Protein AF-A0A0S7BS85-F1 (afdb_monomer)

pLDDT: mean 86.35, std 10.29, range [30.06, 95.25]

InterPro domains:
  IPR025098 Protein of unknown function DUF4013 [PF13197] (24-184)

Organism: NCBI:txid1678840

Foldseek 3Di:
DPLVCLLCLCVVEDPSVVLLLVLLVLLVPPPLSQQLLQLQLQVCLVCLLVVVDNYRDDDDSVRSSVSSVLLVVLVCVLCVVLVVLVVVLVVLLVVQVPDPDPVSVVVSVVVSVVSVVVSVVSVLVSVLLSLLLVLQCSVPVDSVSSPPSVNSVVLCVVPVVLSVVLVVLLVVLVVQCVVLVVVPSVSNSRSVSSSSSSSSNSSSVSSNVSVVVVVVVVDD

Sequence (220 aa):
MNYSLAFSFVKEEKDWILKLLVSGLISLIPVIGQLYLIGWLFEIARRTASHESMILPDVNFSAFIKSGFKLTVIAFVYMLPCTILSIISSISGNIIAESKSGLVRAFGTAISCSAGLVGAIIGIALSLLLIAAYARFFETNKISDAFNVFAVWNSFRKHAQDYLILWIFDILVSLIALFGFLFCLIGILFTFPYSYAVWGHLFGQMMQKIGIADQSTINP

Radius of gyration: 19.92 Å; Cα contacts (8 Å, |Δi|>4): 234; chains: 1; bounding box: 62×36×54 Å

Solvent-accessible surface area (backbone atoms only — not comparable to full-atom values): 11326 Å² total; per-residue (Å²): 125,68,65,69,53,33,70,46,38,60,74,74,27,84,62,34,68,57,54,29,44,53,51,17,59,44,41,68,39,78,68,60,13,49,24,29,49,51,14,46,19,50,48,36,12,49,30,39,43,65,72,75,43,81,53,79,77,74,94,48,66,72,64,16,32,54,50,10,46,56,52,48,51,52,49,49,64,64,43,44,66,53,52,54,50,48,53,54,50,51,54,51,49,53,59,33,70,72,46,90,45,69,66,56,34,54,54,44,50,54,52,51,52,54,51,48,53,53,48,50,54,51,45,53,53,41,55,56,48,46,56,31,18,50,51,40,23,68,76,65,75,36,70,70,55,32,66,35,59,67,61,26,50,50,53,36,64,76,42,41,69,61,55,51,52,52,52,53,47,49,54,55,34,50,52,50,34,54,53,8,63,78,54,42,77,68,26,37,27,44,29,44,42,46,32,40,48,29,49,15,33,48,52,7,43,48,51,38,54,53,54,52,53,58,54,63,72,71,63,133

Mean predicted aligned error: 6.63 Å

Structure (mmCIF, N/CA/C/O backbone):
data_AF-A0A0S7BS85-F1
#
_entry.id   AF-A0A0S7BS85-F1
#
loop_
_atom_site.group_PDB
_atom_site.id
_atom_site.type_symbol
_atom_site.label_atom_id
_atom_site.label_alt_id
_atom_site.label_comp_id
_atom_site.label_asym_id
_atom_site.label_entity_id
_atom_site.label_seq_id
_atom_site.pdbx_PDB_ins_code
_atom_site.Cartn_x
_atom_site.Cartn_y
_atom_site.Cartn_z
_atom_site.occupancy
_atom_site.B_iso_or_equiv
_atom_site.auth_seq_id
_atom_site.auth_comp_id
_atom_site.auth_asym_id
_atom_site.auth_atom_id
_atom_site.pdbx_PDB_model_num
ATOM 1 N N . MET A 1 1 ? -8.914 16.725 7.839 1.00 82.69 1 MET A N 1
ATOM 2 C CA . MET A 1 1 ? -8.301 15.565 8.517 1.00 82.69 1 MET A CA 1
ATOM 3 C C . MET A 1 1 ? -7.452 16.084 9.662 1.00 82.69 1 MET A C 1
ATOM 5 O O . MET A 1 1 ? -6.796 17.107 9.489 1.00 82.69 1 MET A O 1
ATOM 9 N N . ASN A 1 2 ? -7.519 15.447 10.828 1.00 86.69 2 ASN A N 1
ATOM 10 C CA . ASN A 1 2 ? -6.694 15.793 11.981 1.00 86.69 2 ASN A CA 1
ATOM 11 C C . ASN A 1 2 ? -5.455 14.891 11.986 1.00 86.69 2 ASN A C 1
ATOM 13 O O . ASN A 1 2 ? -5.511 13.738 12.420 1.00 86.69 2 ASN A O 1
ATOM 17 N N . TYR A 1 3 ? -4.351 15.429 11.464 1.00 88.19 3 TYR A N 1
ATOM 18 C CA . TYR A 1 3 ? -3.097 14.693 11.308 1.00 88.19 3 TYR A CA 1
ATOM 19 C C . TYR A 1 3 ? -2.425 14.415 12.649 1.00 88.19 3 TYR A C 1
ATOM 21 O O . TYR A 1 3 ? -1.974 13.300 12.870 1.00 88.19 3 TYR A O 1
ATOM 29 N N . SER A 1 4 ? -2.412 15.396 13.559 1.00 86.81 4 SER A N 1
ATOM 30 C CA . SER A 1 4 ? -1.824 15.243 14.898 1.00 86.81 4 SER A CA 1
ATOM 31 C C . SER A 1 4 ? -2.463 14.074 15.646 1.00 86.81 4 SER A C 1
ATOM 33 O O . SER A 1 4 ? -1.765 13.201 16.160 1.00 86.81 4 SER A O 1
ATOM 35 N N . LEU A 1 5 ? -3.796 13.995 15.583 1.00 87.06 5 LEU A N 1
ATOM 36 C CA . LEU A 1 5 ? -4.566 12.917 16.191 1.00 87.06 5 LEU A CA 1
ATOM 37 C C . LEU A 1 5 ? -4.201 11.545 15.616 1.00 87.06 5 LEU A C 1
ATOM 39 O O . LEU A 1 5 ? -4.109 10.579 16.358 1.00 87.06 5 LEU A O 1
ATOM 43 N N . ALA A 1 6 ? -3.913 11.450 14.315 1.00 86.19 6 ALA A N 1
ATOM 44 C CA . ALA A 1 6 ? -3.486 10.190 13.714 1.00 86.19 6 ALA A CA 1
ATOM 45 C C . ALA A 1 6 ? -2.129 9.681 14.227 1.00 86.19 6 ALA A C 1
ATOM 47 O O . ALA A 1 6 ? -1.882 8.484 14.152 1.00 86.19 6 ALA A O 1
ATOM 48 N N . PHE A 1 7 ? -1.272 10.542 14.781 1.00 87.31 7 PHE A N 1
ATOM 49 C CA . PHE A 1 7 ? -0.029 10.122 15.439 1.00 87.31 7 PHE A CA 1
ATOM 50 C C . PHE A 1 7 ? -0.183 9.955 16.959 1.00 87.31 7 PHE A C 1
ATOM 52 O O . PHE A 1 7 ? 0.569 9.192 17.567 1.00 87.31 7 PHE A O 1
ATOM 59 N N . SER A 1 8 ? -1.128 10.656 17.597 1.00 88.25 8 SER A N 1
ATOM 60 C CA . SER A 1 8 ? -1.319 10.583 19.052 1.00 88.25 8 SER A CA 1
ATOM 61 C C . SER A 1 8 ? -2.267 9.470 19.496 1.00 88.25 8 SER A C 1
ATOM 63 O O . SER A 1 8 ? -2.022 8.903 20.560 1.00 88.25 8 SER A O 1
ATOM 65 N N . PHE A 1 9 ? -3.276 9.106 18.691 1.00 87.88 9 PHE A N 1
ATOM 66 C CA . PHE A 1 9 ? -4.358 8.199 19.112 1.00 87.88 9 PHE A CA 1
ATOM 67 C C . PHE A 1 9 ? -3.845 6.843 19.607 1.00 87.88 9 PHE A C 1
ATOM 69 O O . PHE A 1 9 ? -4.372 6.279 20.558 1.00 87.88 9 PHE A O 1
ATOM 76 N N . VAL A 1 10 ? -2.758 6.339 19.012 1.00 87.56 10 VAL A N 1
ATOM 77 C CA . VAL A 1 10 ? -2.142 5.073 19.424 1.00 87.56 10 VAL A CA 1
ATOM 78 C C . VAL A 1 10 ? -1.750 5.101 20.902 1.00 87.56 10 VAL A C 1
ATOM 80 O O . VAL A 1 10 ? -1.879 4.093 21.581 1.00 87.56 10 VAL A O 1
ATOM 83 N N . LYS A 1 11 ? -1.286 6.246 21.414 1.00 85.81 11 LYS A N 1
ATOM 84 C CA . LYS A 1 11 ? -0.855 6.402 22.813 1.00 85.81 11 LYS A CA 1
ATOM 85 C C . LYS A 1 11 ? -2.020 6.600 23.780 1.00 85.81 11 LYS A C 1
ATOM 87 O O . LYS A 1 11 ? -1.835 6.413 24.978 1.00 85.81 11 LYS A O 1
ATOM 92 N N . GLU A 1 12 ? -3.179 7.005 23.271 1.00 84.81 12 GLU A N 1
ATOM 93 C CA . GLU A 1 12 ? -4.410 7.155 24.053 1.00 84.81 12 GLU A CA 1
ATOM 94 C C . GLU A 1 12 ? -5.033 5.785 24.371 1.00 84.81 12 GLU A C 1
ATOM 96 O O . GLU A 1 12 ? -5.832 5.659 25.297 1.00 84.81 12 GLU A O 1
ATOM 101 N N . GLU A 1 13 ? -4.611 4.740 23.653 1.00 81.50 13 GLU A N 1
ATOM 102 C CA . GLU A 1 13 ? -5.080 3.378 23.845 1.00 81.50 13 GLU A CA 1
ATOM 103 C C . GLU A 1 13 ? -4.472 2.702 25.081 1.00 81.50 13 GLU A C 1
ATOM 105 O O . GLU A 1 13 ? -3.257 2.709 25.316 1.00 81.50 13 GLU A O 1
ATOM 110 N N . LYS A 1 14 ? -5.325 2.022 25.853 1.00 82.56 14 LYS A N 1
ATOM 111 C CA . LYS A 1 14 ? -4.869 1.185 26.964 1.00 82.56 14 LYS A CA 1
ATOM 112 C C . LYS A 1 14 ? -4.057 0.003 26.429 1.00 82.56 14 LYS A C 1
ATOM 114 O O . LYS A 1 14 ? -4.471 -0.683 25.500 1.00 82.56 14 LYS A O 1
ATOM 119 N N . ASP A 1 15 ? -2.908 -0.258 27.049 1.00 87.38 15 ASP A N 1
ATOM 120 C CA . ASP A 1 15 ? -2.016 -1.361 26.677 1.00 87.38 15 ASP A CA 1
ATOM 121 C C . ASP A 1 15 ? -1.531 -1.282 25.213 1.00 87.38 15 ASP A C 1
ATOM 123 O O . ASP A 1 15 ? -1.224 -2.300 24.587 1.00 87.38 15 ASP A O 1
ATOM 127 N N . TRP A 1 16 ? -1.409 -0.066 24.661 1.00 89.06 16 TRP A N 1
ATOM 128 C CA . TRP A 1 16 ? -0.974 0.168 23.279 1.00 89.06 16 TRP A CA 1
ATOM 129 C C . TRP A 1 16 ? 0.350 -0.524 22.933 1.00 89.06 16 TRP A C 1
ATOM 131 O O . TRP A 1 16 ? 0.488 -1.076 21.843 1.00 89.06 16 TRP A O 1
ATOM 141 N N . ILE A 1 17 ? 1.301 -0.562 23.875 1.00 89.06 17 ILE A N 1
ATOM 142 C CA . ILE A 1 17 ? 2.585 -1.260 23.713 1.00 89.06 17 ILE A CA 1
ATOM 143 C C . ILE A 1 17 ? 2.341 -2.747 23.464 1.00 89.06 17 ILE A C 1
ATOM 145 O O . ILE A 1 17 ? 2.922 -3.309 22.541 1.00 89.06 17 ILE A O 1
ATOM 149 N N . LEU A 1 18 ? 1.470 -3.381 24.253 1.00 89.62 18 LEU A N 1
ATOM 150 C CA . LEU A 1 18 ? 1.152 -4.799 24.114 1.00 89.62 18 LEU A CA 1
ATOM 151 C C . LEU A 1 18 ? 0.443 -5.066 22.782 1.00 89.62 18 LEU A C 1
ATOM 153 O O . LEU A 1 18 ? 0.807 -6.005 22.080 1.00 89.62 18 LEU A O 1
ATOM 157 N N . LYS A 1 19 ? -0.518 -4.220 22.391 1.00 88.44 19 LYS A N 1
ATOM 158 C CA . LYS A 1 19 ? -1.247 -4.363 21.118 1.00 88.44 19 LYS A CA 1
ATOM 159 C C . LYS A 1 19 ? -0.337 -4.202 19.897 1.00 88.44 19 LYS A C 1
ATOM 161 O O . LYS A 1 19 ? -0.435 -4.995 18.954 1.00 88.44 19 LYS A O 1
ATOM 166 N N . LEU A 1 20 ? 0.570 -3.221 19.925 1.00 90.50 20 LEU A N 1
ATOM 167 C CA . LEU A 1 20 ? 1.590 -3.055 18.889 1.00 90.50 20 LEU A CA 1
ATOM 168 C C . LEU A 1 20 ? 2.568 -4.225 18.886 1.00 90.50 20 LEU A C 1
ATOM 170 O O . LEU A 1 20 ? 2.835 -4.765 17.821 1.00 90.50 20 LEU A O 1
ATOM 174 N N . LEU A 1 21 ? 3.051 -4.657 20.052 1.00 90.69 21 LEU A N 1
ATOM 175 C CA . LEU A 1 21 ? 3.993 -5.767 20.165 1.00 90.69 21 LEU A CA 1
ATOM 176 C C . LEU A 1 21 ? 3.390 -7.064 19.617 1.00 90.69 21 LEU A C 1
ATOM 178 O O . LEU A 1 21 ? 4.043 -7.753 18.841 1.00 90.69 21 LEU A O 1
ATOM 182 N N . VAL A 1 22 ? 2.141 -7.380 19.969 1.00 91.56 22 VAL A N 1
ATOM 183 C CA . VAL A 1 22 ? 1.444 -8.569 19.460 1.00 91.56 22 VAL A CA 1
ATOM 184 C C . VAL A 1 22 ? 1.235 -8.465 17.950 1.00 91.56 22 VAL A C 1
ATOM 186 O O . VAL A 1 22 ? 1.569 -9.399 17.228 1.00 91.56 22 VAL A O 1
ATOM 189 N N . SER A 1 23 ? 0.765 -7.323 17.443 1.00 90.62 23 SER A N 1
ATOM 190 C CA . SER A 1 23 ? 0.588 -7.127 15.994 1.00 90.62 23 SER A CA 1
ATOM 191 C C . SER A 1 23 ? 1.920 -7.159 15.232 1.00 90.62 23 SER A C 1
ATOM 193 O O . SER A 1 23 ? 1.991 -7.687 14.123 1.00 90.62 23 SER A O 1
ATOM 195 N N . GLY A 1 24 ? 2.994 -6.657 15.841 1.00 89.81 24 GLY A N 1
ATOM 196 C CA . GLY A 1 24 ? 4.362 -6.725 15.335 1.00 89.81 24 GLY A CA 1
ATOM 197 C C . GLY A 1 24 ? 4.920 -8.147 15.323 1.00 89.81 24 GLY A C 1
ATOM 198 O O . GLY A 1 24 ? 5.505 -8.568 14.333 1.00 89.81 24 GLY A O 1
ATOM 199 N N . LEU A 1 25 ? 4.687 -8.930 16.378 1.00 91.50 25 LEU A N 1
ATOM 200 C CA . LEU A 1 25 ? 5.062 -10.348 16.430 1.00 91.50 25 LEU A CA 1
ATOM 201 C C . LEU A 1 25 ? 4.353 -11.149 15.334 1.00 91.50 25 LEU A C 1
ATOM 203 O O . LEU A 1 25 ? 4.965 -12.001 14.695 1.00 91.50 25 LEU A O 1
ATOM 207 N N . ILE A 1 26 ? 3.077 -10.848 15.080 1.00 91.06 26 ILE A N 1
ATOM 208 C CA . ILE A 1 26 ? 2.305 -11.490 14.011 1.00 91.06 26 ILE A CA 1
ATOM 209 C C . ILE A 1 26 ? 2.853 -11.110 12.635 1.00 91.06 26 ILE A C 1
ATOM 211 O O . ILE A 1 26 ? 2.941 -11.969 11.759 1.00 91.06 26 ILE A O 1
ATOM 215 N N . SER A 1 27 ? 3.258 -9.852 12.440 1.00 88.56 27 SER A N 1
ATOM 216 C CA . SER A 1 27 ? 3.781 -9.367 11.156 1.00 88.56 27 SER A CA 1
ATOM 217 C C . SER A 1 27 ? 5.108 -10.003 10.738 1.00 88.56 27 SER A C 1
ATOM 219 O O . SER A 1 27 ? 5.419 -10.025 9.544 1.00 88.56 27 SER A O 1
ATOM 221 N N . LEU A 1 28 ? 5.842 -10.576 11.700 1.00 89.38 28 LEU A N 1
ATOM 222 C CA . LEU A 1 28 ? 7.065 -11.342 11.467 1.00 89.38 28 LEU A CA 1
ATOM 223 C C . LEU A 1 28 ? 6.800 -12.640 10.688 1.00 89.38 28 LEU A C 1
ATOM 225 O O . LEU A 1 28 ? 7.703 -13.162 10.034 1.00 89.38 28 LEU A O 1
ATOM 229 N N . ILE A 1 29 ? 5.567 -13.157 10.727 1.00 90.12 29 ILE A N 1
ATOM 230 C CA . ILE A 1 29 ? 5.175 -14.312 9.921 1.00 90.12 29 ILE A CA 1
ATOM 231 C C . ILE A 1 29 ? 5.127 -13.873 8.449 1.00 90.12 29 ILE A C 1
ATOM 233 O O . ILE A 1 29 ? 4.313 -13.013 8.090 1.00 90.1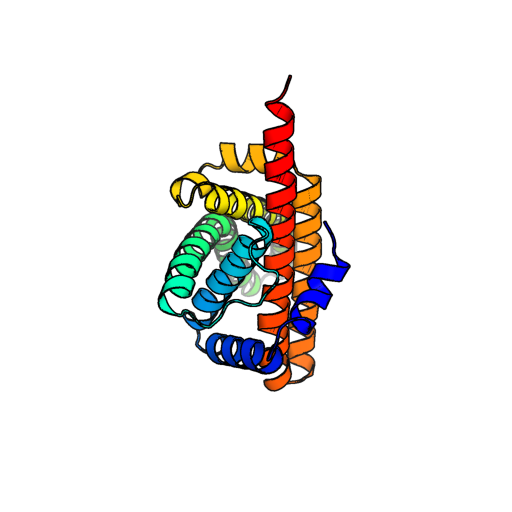2 29 ILE A O 1
ATOM 237 N N . PRO A 1 30 ? 5.945 -14.468 7.563 1.00 86.00 30 PRO A N 1
ATOM 238 C CA . PRO A 1 30 ? 5.966 -14.078 6.162 1.00 86.00 30 PRO A CA 1
ATOM 239 C C . PRO A 1 30 ? 4.608 -14.354 5.517 1.00 86.00 30 PRO A C 1
ATOM 241 O O . PRO A 1 30 ? 3.959 -15.359 5.809 1.00 86.00 30 PRO A O 1
ATOM 244 N N . VAL A 1 31 ? 4.186 -13.458 4.622 1.00 90.38 31 VAL A N 1
ATOM 245 C CA . VAL A 1 31 ? 2.890 -13.481 3.919 1.00 90.38 31 VAL A CA 1
ATOM 246 C C . VAL A 1 31 ? 1.684 -13.344 4.859 1.00 90.38 31 VAL A C 1
ATOM 248 O O . VAL A 1 31 ? 0.993 -12.332 4.804 1.00 90.38 31 VAL A O 1
ATOM 251 N N . ILE A 1 32 ? 1.436 -14.306 5.752 1.00 92.38 32 ILE A N 1
ATOM 252 C CA . ILE A 1 32 ? 0.263 -14.342 6.643 1.00 92.38 32 ILE A CA 1
ATOM 253 C C . ILE A 1 32 ? 0.250 -13.142 7.596 1.00 92.38 32 ILE A C 1
ATOM 255 O O . ILE A 1 32 ? -0.797 -12.522 7.783 1.00 92.38 32 ILE A O 1
ATOM 259 N N . GLY A 1 33 ? 1.404 -12.778 8.157 1.00 91.81 33 GLY A N 1
ATOM 260 C CA . GLY A 1 33 ? 1.532 -11.610 9.026 1.00 91.81 33 GLY A CA 1
ATOM 261 C C . GLY A 1 33 ? 1.232 -10.299 8.303 1.00 91.81 33 GLY A C 1
ATOM 262 O O . GLY A 1 33 ? 0.616 -9.399 8.869 1.00 91.81 33 GLY A O 1
ATOM 263 N N . GLN A 1 34 ? 1.590 -10.217 7.020 1.00 91.75 34 GLN A N 1
ATOM 264 C CA . GLN A 1 34 ? 1.298 -9.055 6.180 1.00 91.75 34 GLN A CA 1
ATOM 265 C C . GLN A 1 34 ? -0.200 -8.966 5.864 1.00 91.75 34 GLN A C 1
ATOM 267 O O . GLN A 1 34 ? -0.787 -7.893 5.990 1.00 91.75 34 GLN A O 1
ATOM 272 N N . LEU A 1 35 ? -0.852 -10.096 5.554 1.00 94.31 35 LEU A N 1
ATOM 273 C CA . LEU A 1 35 ? -2.312 -10.145 5.391 1.00 94.31 35 LEU A CA 1
ATOM 274 C C . LEU A 1 35 ? -3.027 -9.700 6.672 1.00 94.31 35 LEU A C 1
ATOM 276 O O . LEU A 1 35 ? -3.953 -8.893 6.615 1.00 94.31 35 LEU A O 1
ATOM 280 N N . TYR A 1 36 ? -2.577 -10.194 7.827 1.00 95.25 36 TYR A N 1
ATOM 281 C CA . TYR A 1 36 ? -3.112 -9.783 9.122 1.00 95.25 36 TYR A CA 1
ATOM 282 C C . TYR A 1 36 ? -2.999 -8.266 9.323 1.00 95.25 36 TYR A C 1
ATOM 284 O O . TYR A 1 36 ? -4.001 -7.627 9.637 1.00 95.25 36 TYR A O 1
ATOM 292 N N . LEU A 1 37 ? -1.819 -7.677 9.102 1.00 92.94 37 LEU A N 1
ATOM 293 C CA . LEU A 1 37 ? -1.610 -6.241 9.308 1.00 92.94 37 LEU A CA 1
ATOM 294 C C . LEU A 1 37 ? -2.452 -5.370 8.379 1.00 92.94 37 LEU A C 1
ATOM 296 O O . LEU A 1 37 ? -3.014 -4.377 8.834 1.00 92.94 37 LEU A O 1
ATOM 300 N N . ILE A 1 38 ? -2.570 -5.741 7.103 1.00 93.62 38 ILE A N 1
ATOM 301 C CA . ILE A 1 38 ? -3.401 -5.005 6.141 1.00 93.62 38 ILE A CA 1
ATOM 302 C C . ILE A 1 38 ? -4.869 -5.035 6.588 1.00 93.62 38 ILE A C 1
ATOM 304 O O . ILE A 1 38 ? -5.546 -4.008 6.576 1.00 93.62 38 ILE A O 1
ATOM 308 N N . GLY A 1 39 ? -5.360 -6.197 7.028 1.00 92.88 39 GLY A N 1
ATOM 309 C CA . GLY A 1 39 ? -6.716 -6.315 7.560 1.00 92.88 39 GLY A CA 1
ATOM 310 C C . GLY A 1 39 ? -6.934 -5.533 8.853 1.00 92.88 39 GLY A C 1
ATOM 311 O O . GLY A 1 39 ? -7.976 -4.901 9.011 1.00 92.88 39 GLY A O 1
ATOM 312 N N . TRP A 1 40 ? -5.950 -5.539 9.753 1.00 94.44 40 TRP A N 1
ATOM 313 C CA . TRP A 1 40 ? -5.978 -4.779 11.003 1.00 94.44 40 TRP A CA 1
ATOM 314 C C . TRP A 1 40 ? -5.998 -3.265 10.748 1.00 94.44 40 TRP A C 1
ATOM 316 O O . TRP A 1 40 ? -6.818 -2.554 11.323 1.00 94.44 40 TRP A O 1
ATOM 326 N N . LEU A 1 41 ? -5.181 -2.780 9.809 1.00 93.31 41 LEU A N 1
ATOM 327 C CA . LEU A 1 41 ? -5.182 -1.391 9.338 1.00 93.31 41 LEU A CA 1
ATOM 328 C C . LEU A 1 41 ? -6.544 -0.967 8.776 1.00 93.31 41 LEU A C 1
ATOM 330 O O . LEU A 1 41 ? -7.011 0.140 9.045 1.00 93.31 41 LEU A O 1
ATOM 334 N N . PHE A 1 42 ? -7.210 -1.847 8.030 1.00 91.12 42 PHE A N 1
ATOM 335 C CA . PHE A 1 42 ? -8.525 -1.548 7.466 1.00 91.12 42 PHE A CA 1
ATOM 336 C C . PHE A 1 42 ? -9.637 -1.557 8.523 1.00 91.12 42 PHE A C 1
ATOM 338 O O . PHE A 1 42 ? -10.594 -0.790 8.425 1.00 91.12 42 PHE A O 1
ATOM 345 N N . GLU A 1 43 ? -9.499 -2.379 9.564 1.00 91.94 43 GLU A N 1
ATOM 346 C CA . GLU A 1 43 ? -10.390 -2.337 10.725 1.00 91.94 43 GLU A CA 1
ATOM 347 C C . GLU A 1 43 ? -10.211 -1.036 11.523 1.00 91.94 43 GLU A C 1
ATOM 349 O O . GLU A 1 43 ? -11.209 -0.429 11.911 1.00 91.94 43 GLU A O 1
ATOM 354 N N . ILE A 1 44 ? -8.974 -0.553 11.707 1.00 92.38 44 ILE A N 1
ATOM 355 C CA . ILE A 1 44 ? -8.719 0.779 12.289 1.00 92.38 44 ILE A CA 1
ATOM 356 C C . ILE A 1 44 ? -9.448 1.840 11.470 1.00 92.38 44 ILE A C 1
ATOM 358 O O . ILE A 1 44 ? -10.222 2.617 12.023 1.00 92.38 44 ILE A O 1
ATOM 362 N N . ALA A 1 45 ? -9.279 1.819 10.146 1.00 92.06 45 ALA A N 1
ATOM 363 C CA . ALA A 1 45 ? -9.976 2.747 9.268 1.00 92.06 45 ALA A CA 1
ATOM 364 C C . ALA A 1 45 ? -11.499 2.676 9.410 1.00 92.06 45 ALA A C 1
ATOM 366 O O . ALA A 1 45 ? -12.160 3.714 9.408 1.00 92.06 45 ALA A O 1
ATOM 367 N N . ARG A 1 46 ? -12.062 1.470 9.562 1.00 89.19 46 ARG A N 1
ATOM 368 C CA . ARG A 1 46 ? -13.501 1.253 9.747 1.00 89.19 46 ARG A CA 1
ATOM 369 C C . ARG A 1 46 ? -14.017 1.867 11.039 1.00 89.19 46 ARG A C 1
ATOM 371 O O . ARG A 1 46 ? -15.029 2.571 11.010 1.00 89.19 46 ARG A O 1
ATOM 378 N N . ARG A 1 47 ? -13.319 1.634 12.149 1.00 89.00 47 ARG A N 1
ATOM 379 C CA . ARG A 1 47 ? -13.675 2.184 13.466 1.00 89.00 47 ARG A CA 1
ATOM 380 C C . ARG A 1 47 ? -13.525 3.694 13.502 1.00 89.00 47 ARG A C 1
ATOM 382 O O . ARG A 1 47 ? -14.426 4.378 13.987 1.00 89.00 47 ARG A O 1
ATOM 389 N N . THR A 1 48 ? -12.442 4.209 12.914 1.00 89.56 48 THR A N 1
ATOM 390 C CA . THR A 1 48 ? -12.259 5.645 12.728 1.00 89.56 48 THR A CA 1
ATOM 391 C C . THR A 1 48 ? -13.422 6.193 11.920 1.00 89.56 48 THR A C 1
ATOM 393 O O . THR A 1 48 ? -14.132 7.047 12.430 1.00 89.56 48 THR A O 1
ATOM 396 N N . ALA A 1 49 ? -13.710 5.663 10.727 1.00 88.31 49 ALA A N 1
ATOM 397 C CA . ALA A 1 49 ? -14.788 6.175 9.883 1.00 88.31 49 ALA A CA 1
ATOM 398 C C . ALA A 1 49 ? -16.162 6.164 10.571 1.00 88.31 49 ALA A C 1
ATOM 400 O O . ALA A 1 49 ? -16.896 7.148 10.492 1.00 88.31 49 ALA A O 1
ATOM 401 N N . SER A 1 50 ? -16.465 5.107 11.323 1.00 84.19 50 SER A N 1
ATOM 402 C CA . SER A 1 50 ? -17.761 4.918 11.990 1.00 84.19 50 SER A CA 1
ATOM 403 C C . SER A 1 50 ? -17.920 5.707 13.297 1.00 84.19 50 SER A C 1
ATOM 405 O O . SER A 1 50 ? -18.968 5.615 13.921 1.00 84.19 50 SER A O 1
ATOM 407 N N . HIS A 1 51 ? -16.904 6.468 13.732 1.00 78.06 51 HIS A N 1
ATOM 408 C CA . HIS A 1 51 ? -16.872 7.166 15.032 1.00 78.06 51 HIS A CA 1
ATOM 409 C C . HIS A 1 51 ? -17.040 6.228 16.249 1.00 78.06 51 HIS A C 1
ATOM 411 O O . HIS A 1 51 ? -17.243 6.696 17.366 1.00 78.06 51 HIS A O 1
ATOM 417 N N . GLU A 1 52 ? -16.943 4.907 16.056 1.00 60.47 52 GLU A N 1
ATOM 418 C CA . GLU A 1 52 ? -17.299 3.911 17.075 1.00 60.47 52 GLU A CA 1
ATOM 419 C C . GLU A 1 52 ? -16.264 3.810 18.197 1.00 60.47 52 GLU A C 1
ATOM 421 O O . GLU A 1 52 ? -16.609 3.430 19.311 1.00 60.47 52 GLU A O 1
ATOM 426 N N . SER A 1 53 ? -14.994 4.114 17.921 1.00 60.84 53 SER A N 1
ATOM 427 C CA . SER A 1 53 ? -13.932 4.273 18.924 1.00 60.84 53 SER A CA 1
ATOM 428 C C . SER A 1 53 ? -12.584 4.479 18.235 1.00 60.84 53 SER A C 1
ATOM 430 O O . SER A 1 53 ? -12.230 3.764 17.299 1.00 60.84 53 SER A O 1
ATOM 432 N N . MET A 1 54 ? -11.787 5.428 18.724 1.00 64.94 54 MET A N 1
ATOM 433 C CA . MET A 1 54 ? -10.402 5.653 18.283 1.00 64.94 54 MET A CA 1
ATOM 434 C C . MET A 1 54 ? -9.419 4.651 18.917 1.00 64.94 54 MET A C 1
ATOM 436 O O . MET A 1 54 ? -8.259 4.966 19.142 1.00 64.94 54 MET A O 1
ATOM 440 N N . ILE A 1 55 ? -9.895 3.445 19.235 1.00 75.12 55 ILE A N 1
ATOM 441 C CA . ILE A 1 55 ? -9.137 2.422 19.960 1.00 75.12 55 ILE A CA 1
ATOM 442 C C . ILE A 1 55 ? -8.514 1.423 18.987 1.00 75.12 55 ILE A C 1
ATOM 444 O O . ILE A 1 55 ? -9.110 1.077 17.958 1.00 75.12 55 ILE A O 1
ATOM 448 N N . LEU A 1 56 ? -7.326 0.915 19.316 1.00 84.69 56 LEU A N 1
ATOM 449 C CA . LEU A 1 56 ? -6.690 -0.123 18.508 1.00 84.69 56 LEU A CA 1
ATOM 450 C C . LEU A 1 56 ? -7.518 -1.420 18.561 1.00 84.69 56 LEU A C 1
ATOM 452 O O . LEU A 1 56 ? -7.852 -1.886 19.656 1.00 84.69 56 LEU A O 1
ATOM 456 N N . PRO A 1 57 ? -7.810 -2.055 17.411 1.00 85.25 57 PRO A N 1
ATOM 457 C CA . PRO A 1 57 ? -8.535 -3.312 17.380 1.00 85.25 57 PRO A CA 1
ATOM 458 C C . PRO A 1 57 ? -7.821 -4.397 18.174 1.00 85.25 57 PRO A C 1
ATOM 460 O O . PRO A 1 57 ? -6.608 -4.581 18.039 1.00 85.25 57 PRO A O 1
ATOM 463 N N . ASP A 1 58 ? -8.597 -5.139 18.962 1.00 86.88 58 ASP A N 1
ATOM 464 C CA . ASP A 1 58 ? -8.128 -6.373 19.576 1.00 86.88 58 ASP A CA 1
ATOM 465 C C . ASP A 1 58 ? -7.829 -7.421 18.502 1.00 86.88 58 ASP A C 1
ATOM 467 O O . ASP A 1 58 ? -8.322 -7.367 17.370 1.00 86.88 58 ASP A O 1
ATOM 471 N N . VAL A 1 59 ? -7.002 -8.395 18.866 1.00 86.56 59 VAL A N 1
ATOM 472 C CA . VAL A 1 59 ? -6.524 -9.422 17.942 1.00 86.56 59 VAL A CA 1
ATOM 473 C C . VAL A 1 59 ? -7.692 -10.268 17.438 1.00 86.56 59 VAL A C 1
ATOM 475 O O . VAL A 1 59 ? -8.311 -11.018 18.191 1.00 86.56 59 VAL A O 1
ATOM 478 N N . ASN A 1 60 ? -7.951 -10.207 16.132 1.00 89.56 60 ASN A N 1
ATOM 479 C CA . ASN A 1 60 ? -8.896 -11.084 15.450 1.00 89.56 60 ASN A CA 1
ATOM 480 C C . ASN A 1 60 ? -8.279 -11.624 14.156 1.00 89.56 60 ASN A C 1
ATOM 482 O O . ASN A 1 60 ? -8.509 -11.115 13.059 1.00 89.56 60 ASN A O 1
ATOM 486 N N . PHE A 1 61 ? -7.485 -12.688 14.295 1.00 87.69 61 PHE A N 1
ATOM 487 C CA . PHE A 1 61 ? -6.741 -13.289 13.186 1.00 87.69 61 PHE A CA 1
ATOM 488 C C . PHE A 1 61 ? -7.613 -13.626 11.977 1.00 87.69 61 PHE A C 1
ATOM 490 O O . PHE A 1 61 ? -7.281 -13.256 10.855 1.00 87.69 61 PHE A O 1
ATOM 497 N N . SER A 1 62 ? -8.730 -14.325 12.192 1.00 89.31 62 SER A N 1
ATOM 498 C CA . SER A 1 62 ? -9.576 -14.808 11.095 1.00 89.31 62 SER A CA 1
ATOM 499 C C . SER A 1 62 ? -10.212 -13.653 10.323 1.00 89.31 62 SER A C 1
ATOM 501 O O . SER A 1 62 ? -10.203 -13.657 9.091 1.00 89.31 62 SER A O 1
ATOM 503 N N . ALA A 1 63 ? -10.734 -12.644 11.028 1.00 90.56 63 ALA A N 1
ATOM 504 C CA . ALA A 1 63 ? -11.342 -11.487 10.382 1.00 90.56 63 ALA A CA 1
ATOM 505 C C . ALA A 1 63 ? -10.301 -10.660 9.616 1.00 90.56 63 ALA A C 1
ATOM 507 O O . ALA A 1 63 ? -10.518 -10.338 8.445 1.00 90.56 63 ALA A O 1
ATOM 508 N N . PHE A 1 64 ? -9.150 -10.374 10.232 1.00 93.38 64 PHE A N 1
ATOM 509 C CA . PHE A 1 64 ? -8.128 -9.532 9.611 1.00 93.38 64 PHE A CA 1
ATOM 510 C C . PHE A 1 64 ? -7.448 -10.227 8.436 1.00 93.38 64 PHE A C 1
ATOM 512 O O . PHE A 1 64 ? -7.295 -9.608 7.391 1.00 93.38 64 PHE A O 1
ATOM 519 N N . ILE A 1 65 ? -7.153 -11.526 8.518 1.00 93.94 65 ILE A N 1
ATOM 520 C CA . ILE A 1 65 ? -6.614 -12.262 7.365 1.00 93.94 65 ILE A CA 1
ATOM 521 C C . ILE A 1 65 ? -7.613 -12.264 6.203 1.00 93.94 65 ILE A C 1
ATOM 523 O O . ILE A 1 65 ? -7.207 -12.066 5.061 1.00 93.94 65 ILE A O 1
ATOM 527 N N . LYS A 1 66 ? -8.918 -12.441 6.459 1.00 93.38 66 LYS A N 1
ATOM 528 C CA . LYS A 1 66 ? -9.938 -12.404 5.395 1.00 93.38 66 LYS A CA 1
ATOM 529 C C . LYS A 1 66 ? -9.996 -11.041 4.710 1.00 93.38 66 LYS A C 1
ATOM 531 O O . LYS A 1 66 ? -9.989 -10.989 3.482 1.00 93.38 66 LYS A O 1
ATOM 536 N N . SER A 1 67 ? -10.060 -9.954 5.476 1.00 91.12 67 SER A N 1
ATOM 537 C CA . SER A 1 67 ? -1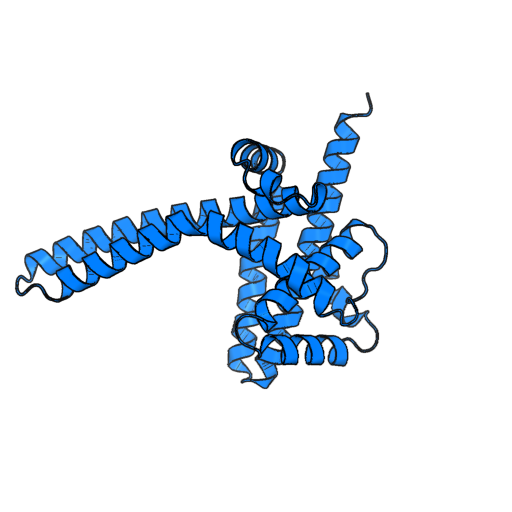0.082 -8.596 4.916 1.00 91.12 67 SER A CA 1
ATOM 538 C C . SER A 1 67 ? -8.770 -8.258 4.209 1.00 91.12 67 SER A C 1
ATOM 540 O O . SER A 1 67 ? -8.788 -7.782 3.076 1.00 91.12 67 SER A O 1
ATOM 542 N N . GLY A 1 68 ? -7.641 -8.593 4.832 1.00 92.56 68 GLY A N 1
ATOM 543 C CA . GLY A 1 68 ? -6.307 -8.413 4.277 1.00 92.56 68 GLY A CA 1
ATOM 544 C C . GLY A 1 68 ? -6.113 -9.159 2.968 1.00 92.56 68 GLY A C 1
ATOM 545 O O . GLY A 1 68 ? -5.649 -8.567 2.006 1.00 92.56 68 GLY A O 1
ATOM 546 N N . PHE A 1 69 ? -6.568 -10.409 2.872 1.00 95.00 69 PHE A N 1
ATOM 547 C CA . PHE A 1 69 ? -6.516 -11.179 1.630 1.00 95.00 69 PHE A CA 1
ATOM 548 C C . PHE A 1 69 ? -7.252 -10.478 0.483 1.00 95.00 69 PHE A C 1
ATOM 550 O O . PHE A 1 69 ? -6.704 -10.350 -0.609 1.00 95.00 69 PHE A O 1
ATOM 557 N N . LYS A 1 70 ? -8.466 -9.964 0.726 1.00 93.94 70 LYS A N 1
ATOM 558 C CA . LYS A 1 70 ? -9.224 -9.223 -0.297 1.00 93.94 70 LYS A CA 1
ATOM 559 C C . LYS A 1 70 ? -8.478 -7.967 -0.752 1.00 93.94 70 LYS A C 1
ATOM 561 O O . LYS A 1 70 ? -8.383 -7.720 -1.951 1.00 93.94 70 LYS A O 1
ATOM 566 N N . LEU A 1 71 ? -7.923 -7.207 0.191 1.00 93.19 71 LEU A N 1
ATOM 567 C CA . LEU A 1 71 ? -7.146 -5.996 -0.087 1.00 93.19 71 LEU A CA 1
ATOM 568 C C . LEU A 1 71 ? -5.854 -6.311 -0.847 1.00 93.19 71 LEU A C 1
ATOM 570 O O . LEU A 1 71 ? -5.535 -5.634 -1.819 1.00 93.19 71 LEU A O 1
ATOM 574 N N . THR A 1 72 ? -5.153 -7.382 -0.481 1.00 94.44 72 THR A N 1
ATOM 575 C CA . THR A 1 72 ? -3.957 -7.843 -1.192 1.00 94.44 72 THR A CA 1
ATOM 576 C C . THR A 1 72 ? -4.280 -8.294 -2.611 1.00 94.44 72 THR A C 1
ATOM 578 O O . THR A 1 72 ? -3.510 -7.993 -3.516 1.00 94.44 72 THR A O 1
ATOM 581 N N . VAL A 1 73 ? -5.419 -8.953 -2.844 1.00 95.19 73 VAL A N 1
ATOM 582 C CA . VAL A 1 73 ? -5.870 -9.289 -4.206 1.00 95.19 73 VAL A CA 1
ATOM 583 C C . VAL A 1 73 ? -6.114 -8.020 -5.028 1.00 95.19 73 VAL A C 1
ATOM 585 O O . VAL A 1 73 ? -5.696 -7.959 -6.183 1.00 95.19 73 VAL A O 1
ATOM 588 N N . ILE A 1 74 ? -6.723 -6.986 -4.435 1.00 94.88 74 ILE A N 1
ATOM 589 C CA . ILE A 1 74 ? -6.910 -5.689 -5.102 1.00 94.88 74 ILE A CA 1
ATOM 590 C C . ILE A 1 74 ? -5.551 -5.070 -5.452 1.00 94.88 74 ILE A C 1
ATOM 592 O O . ILE A 1 74 ? -5.310 -4.746 -6.615 1.00 94.88 74 ILE A O 1
ATOM 596 N N . ALA A 1 75 ? -4.644 -4.977 -4.476 1.00 93.69 75 ALA A N 1
ATOM 597 C CA . ALA A 1 75 ? -3.291 -4.459 -4.670 1.00 93.69 75 ALA A CA 1
ATOM 598 C C . ALA A 1 75 ? -2.538 -5.204 -5.767 1.00 93.69 75 ALA A C 1
ATOM 600 O O . ALA A 1 75 ? -1.946 -4.585 -6.645 1.00 93.69 75 ALA A O 1
ATOM 601 N N . PHE A 1 76 ? -2.596 -6.533 -5.739 1.00 93.69 76 PHE A N 1
ATOM 602 C CA . PHE A 1 76 ? -1.919 -7.385 -6.699 1.00 93.69 76 PHE A CA 1
ATOM 603 C C . PHE A 1 76 ? -2.377 -7.077 -8.125 1.00 93.69 76 PHE A C 1
ATOM 605 O O . PHE A 1 76 ? -1.538 -6.789 -8.973 1.00 93.69 76 PHE A O 1
ATOM 612 N N . VAL A 1 77 ? -3.691 -7.046 -8.373 1.00 94.38 77 VAL A N 1
ATOM 613 C CA . VAL A 1 77 ? -4.258 -6.751 -9.700 1.00 94.38 77 VAL A CA 1
ATOM 614 C C . VAL A 1 77 ? -3.880 -5.349 -10.180 1.00 94.38 77 VAL A C 1
ATOM 616 O O . VAL A 1 77 ? -3.485 -5.190 -11.334 1.00 94.38 77 VAL A O 1
ATOM 619 N N . TYR A 1 78 ? -3.944 -4.344 -9.303 1.00 92.81 78 TYR A N 1
ATOM 620 C CA . TYR A 1 78 ? -3.556 -2.970 -9.642 1.00 92.81 78 TYR A CA 1
ATOM 621 C C . TYR A 1 78 ? -2.056 -2.819 -9.915 1.00 92.81 78 TYR A C 1
ATOM 623 O O . TYR A 1 78 ? -1.668 -1.978 -10.723 1.00 92.81 78 TYR A O 1
ATOM 631 N N . MET A 1 79 ? -1.216 -3.637 -9.279 1.00 91.44 79 MET A N 1
ATOM 632 C CA . MET A 1 79 ? 0.237 -3.603 -9.446 1.00 91.44 79 MET A CA 1
ATOM 633 C C . MET A 1 79 ? 0.747 -4.464 -10.610 1.00 91.44 79 MET A C 1
ATOM 635 O O . MET A 1 79 ? 1.891 -4.271 -11.028 1.00 91.44 79 MET A O 1
ATOM 639 N N . LEU A 1 80 ? -0.079 -5.349 -11.188 1.00 91.94 80 LEU A N 1
ATOM 640 C CA . LEU A 1 80 ? 0.298 -6.199 -12.328 1.00 91.94 80 LEU A CA 1
ATOM 641 C C . LEU A 1 80 ? 0.970 -5.433 -13.482 1.00 91.94 80 LEU A C 1
ATOM 643 O O . LEU A 1 80 ? 2.010 -5.904 -13.949 1.00 91.94 80 LEU A O 1
ATOM 647 N N . PRO A 1 81 ? 0.466 -4.265 -13.941 1.00 89.38 81 PRO A N 1
ATOM 648 C CA . PRO A 1 81 ? 1.107 -3.533 -15.033 1.00 89.38 81 PRO A CA 1
ATOM 649 C C . PRO A 1 81 ? 2.541 -3.111 -14.692 1.00 89.38 81 PRO A C 1
ATOM 651 O O . PRO A 1 81 ? 3.445 -3.257 -15.515 1.00 89.38 81 PRO A O 1
ATOM 654 N N . CYS A 1 82 ? 2.772 -2.652 -13.458 1.00 88.94 82 CYS A N 1
ATOM 655 C CA . CYS A 1 82 ? 4.108 -2.316 -12.975 1.00 88.94 82 CYS A CA 1
ATOM 656 C C . CYS A 1 82 ? 5.000 -3.550 -12.865 1.00 88.94 82 CYS A C 1
ATOM 658 O O . CYS A 1 82 ? 6.153 -3.497 -13.282 1.00 88.94 82 CYS A O 1
ATOM 660 N N . THR A 1 83 ? 4.492 -4.669 -12.344 1.00 88.88 83 THR A N 1
ATOM 661 C CA . THR A 1 83 ? 5.273 -5.908 -12.231 1.00 88.88 83 THR A CA 1
ATOM 662 C C . THR A 1 83 ? 5.707 -6.425 -13.602 1.00 88.88 83 THR A C 1
ATOM 664 O O . THR A 1 83 ? 6.872 -6.776 -13.773 1.00 88.88 83 THR A O 1
ATOM 667 N N . ILE A 1 84 ? 4.812 -6.412 -14.596 1.00 90.44 84 ILE A N 1
ATOM 668 C CA . ILE A 1 84 ? 5.127 -6.811 -15.976 1.00 90.44 84 ILE A CA 1
ATOM 669 C C . ILE A 1 84 ? 6.213 -5.901 -16.560 1.00 90.44 84 ILE A C 1
ATOM 671 O O . ILE A 1 84 ? 7.205 -6.398 -17.095 1.00 90.44 84 ILE A O 1
ATOM 675 N N . LEU A 1 85 ? 6.069 -4.580 -16.414 1.00 88.12 85 LEU A N 1
ATOM 676 C CA . LEU A 1 85 ? 7.057 -3.621 -1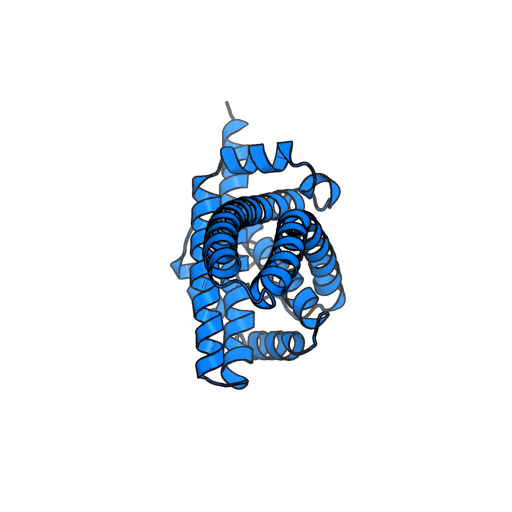6.910 1.00 88.12 85 LEU A CA 1
ATOM 677 C C . LEU A 1 85 ? 8.427 -3.806 -16.238 1.00 88.12 85 LEU A C 1
ATOM 679 O O . LEU A 1 85 ? 9.454 -3.761 -16.918 1.00 88.12 85 LEU A O 1
ATOM 683 N N . SER A 1 86 ? 8.448 -4.066 -14.929 1.00 87.19 86 SER A N 1
ATOM 684 C CA . SER A 1 86 ? 9.674 -4.350 -14.180 1.00 87.19 86 SER A CA 1
ATOM 685 C C . SER A 1 86 ? 10.349 -5.631 -14.664 1.00 87.19 86 SER A C 1
ATOM 687 O O . SER A 1 86 ? 11.550 -5.611 -14.907 1.00 87.19 86 SER A O 1
ATOM 689 N N . ILE A 1 87 ? 9.597 -6.717 -14.886 1.00 88.50 87 ILE A N 1
A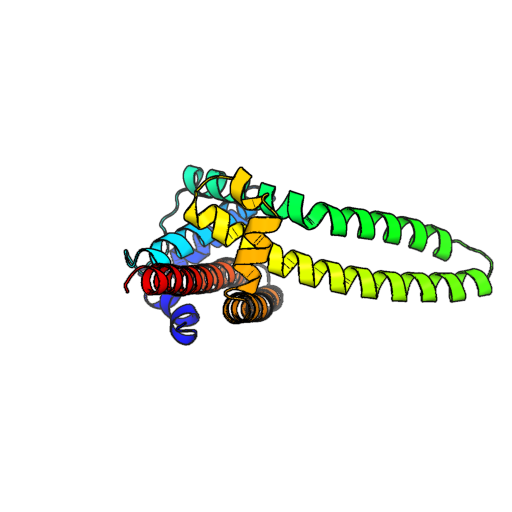TOM 690 C CA . ILE A 1 87 ? 10.146 -7.983 -15.405 1.00 88.50 87 ILE A CA 1
ATOM 691 C C . ILE A 1 87 ? 10.775 -7.774 -16.787 1.00 88.50 87 ILE A C 1
ATOM 693 O O . ILE A 1 87 ? 11.914 -8.185 -17.011 1.00 88.50 87 ILE A O 1
ATOM 697 N N . ILE A 1 88 ? 10.070 -7.092 -17.696 1.00 87.00 88 ILE A N 1
ATOM 698 C CA . ILE A 1 88 ? 10.579 -6.786 -19.042 1.00 87.00 88 ILE A CA 1
ATOM 699 C C . ILE A 1 88 ? 11.866 -5.956 -18.950 1.00 87.00 88 ILE A C 1
ATOM 701 O O . ILE A 1 88 ? 12.851 -6.272 -19.618 1.00 87.00 88 ILE A O 1
ATOM 705 N N . SER A 1 89 ? 11.877 -4.937 -18.089 1.00 85.81 89 SER A N 1
ATOM 706 C CA . SER A 1 89 ? 13.032 -4.054 -17.884 1.00 85.81 89 SER A CA 1
ATOM 707 C C . SER A 1 89 ? 14.224 -4.782 -17.254 1.00 85.81 89 SER A C 1
ATOM 709 O O . SER A 1 89 ? 15.371 -4.518 -17.608 1.00 85.81 89 SER A O 1
ATOM 711 N N . SER A 1 90 ? 13.983 -5.728 -16.342 1.00 86.50 90 SER A N 1
ATOM 712 C CA . SER A 1 90 ? 15.042 -6.549 -15.748 1.00 86.50 90 SER A CA 1
ATOM 713 C C . SER A 1 90 ? 15.660 -7.500 -16.771 1.00 86.50 90 SER A C 1
ATOM 715 O O . SER A 1 90 ? 16.882 -7.629 -16.819 1.00 86.50 90 SER A O 1
ATOM 717 N N . ILE A 1 91 ? 14.850 -8.148 -17.612 1.00 86.62 91 ILE A N 1
ATOM 718 C CA . ILE A 1 91 ? 15.357 -9.057 -18.652 1.00 86.62 91 ILE A CA 1
ATOM 719 C C . ILE A 1 91 ? 16.191 -8.280 -19.676 1.00 86.62 91 ILE A C 1
ATOM 721 O O . ILE A 1 91 ? 17.326 -8.664 -19.961 1.00 86.62 91 ILE A O 1
ATOM 725 N N . SER A 1 92 ? 15.670 -7.160 -20.187 1.00 84.69 92 SER A N 1
ATOM 726 C CA . SER A 1 92 ? 16.398 -6.328 -21.153 1.00 84.69 92 SER A CA 1
ATOM 727 C C . SER A 1 92 ? 17.692 -5.765 -20.561 1.00 84.69 92 SER A C 1
ATOM 729 O O . SER A 1 92 ? 18.728 -5.796 -21.224 1.00 84.69 92 SER A O 1
ATOM 731 N N . GLY A 1 93 ? 17.667 -5.334 -19.296 1.00 84.44 93 GLY A N 1
ATOM 732 C CA . GLY A 1 93 ? 18.844 -4.852 -18.577 1.00 84.44 93 GLY A CA 1
ATOM 733 C C . GLY A 1 93 ? 19.964 -5.891 -18.477 1.00 84.44 93 GLY A C 1
ATOM 734 O O . GLY A 1 93 ? 21.117 -5.559 -18.752 1.00 84.44 93 GLY A O 1
ATOM 735 N N . ASN A 1 94 ? 19.636 -7.147 -18.156 1.00 85.06 94 ASN A N 1
ATOM 736 C CA . ASN A 1 94 ? 20.628 -8.228 -18.089 1.00 85.06 94 ASN A CA 1
ATOM 737 C C . ASN A 1 94 ? 21.249 -8.523 -19.466 1.00 85.06 94 ASN A C 1
ATOM 739 O O . ASN A 1 94 ? 22.469 -8.601 -19.583 1.00 85.06 94 ASN A O 1
ATOM 743 N N . ILE A 1 95 ? 20.433 -8.581 -20.526 1.00 84.81 95 ILE A N 1
ATOM 744 C CA . ILE A 1 95 ? 20.916 -8.803 -21.902 1.00 84.81 95 ILE A CA 1
ATOM 745 C C . ILE A 1 95 ? 21.868 -7.679 -22.346 1.00 84.81 95 ILE A C 1
ATOM 747 O O . ILE A 1 95 ? 22.908 -7.930 -22.956 1.00 84.81 95 ILE A O 1
ATOM 751 N N . ILE A 1 96 ? 21.530 -6.424 -22.032 1.00 85.19 96 ILE A N 1
ATOM 752 C CA . ILE A 1 96 ? 22.370 -5.261 -22.350 1.00 85.19 96 ILE A CA 1
ATOM 753 C C . ILE A 1 96 ? 23.687 -5.317 -21.567 1.00 85.19 96 ILE A C 1
ATOM 755 O O . ILE A 1 96 ? 24.741 -5.014 -22.132 1.00 85.19 96 ILE A O 1
ATOM 759 N N . ALA A 1 97 ? 23.644 -5.705 -20.290 1.00 83.38 97 ALA A N 1
ATOM 760 C CA . ALA A 1 97 ? 24.817 -5.770 -19.421 1.00 83.38 97 ALA A CA 1
ATOM 761 C C . ALA A 1 97 ? 25.853 -6.808 -19.887 1.00 83.38 97 ALA A C 1
ATOM 763 O O . ALA A 1 97 ? 27.053 -6.553 -19.772 1.00 83.38 97 ALA A O 1
ATOM 764 N N . GLU A 1 98 ? 25.407 -7.926 -20.465 1.00 85.81 98 GLU A N 1
ATOM 765 C CA . GLU A 1 98 ? 26.275 -8.984 -21.004 1.00 85.81 98 GLU A CA 1
ATOM 766 C C . GLU A 1 98 ? 26.867 -8.664 -22.391 1.00 85.81 98 GLU A C 1
ATOM 768 O O . GLU A 1 98 ? 27.737 -9.383 -22.895 1.00 85.81 98 GLU A O 1
ATOM 773 N N . SER A 1 99 ? 26.441 -7.569 -23.027 1.00 86.19 99 SER A N 1
ATOM 774 C CA . SER A 1 99 ? 26.937 -7.190 -24.349 1.00 86.19 99 SER A CA 1
ATOM 775 C C . SER A 1 99 ? 28.417 -6.786 -24.323 1.00 86.19 99 SER A C 1
ATOM 777 O O . SER A 1 99 ? 28.838 -5.905 -23.574 1.00 86.19 99 SER A O 1
ATOM 779 N N . LYS A 1 100 ? 29.222 -7.370 -25.223 1.00 85.38 100 LYS A N 1
ATOM 780 C CA . LYS A 1 100 ? 30.656 -7.044 -25.378 1.00 85.38 100 LYS A CA 1
ATOM 781 C C . LYS A 1 100 ? 30.905 -5.663 -25.997 1.00 85.38 100 LYS A C 1
ATOM 783 O O . LYS A 1 100 ? 32.017 -5.148 -25.917 1.00 85.38 100 LYS A O 1
ATOM 788 N N . SER A 1 101 ? 29.892 -5.057 -26.621 1.00 89.50 101 SER A N 1
ATOM 789 C CA . SER A 1 101 ? 30.009 -3.737 -27.246 1.00 89.50 101 SER A CA 1
ATOM 790 C C . SER A 1 101 ? 29.728 -2.621 -26.238 1.00 89.50 101 SER A C 1
ATOM 792 O O . SER A 1 101 ? 28.612 -2.487 -25.732 1.00 89.50 101 SER A O 1
ATOM 794 N N . GLY A 1 102 ? 30.729 -1.770 -25.988 1.00 84.81 102 GLY A N 1
ATOM 795 C CA . GLY A 1 102 ? 30.586 -0.599 -25.113 1.00 84.81 102 GLY A CA 1
ATOM 796 C C . GLY A 1 102 ? 29.519 0.394 -25.591 1.00 84.81 102 GLY A C 1
ATOM 797 O O . GLY A 1 102 ? 28.814 0.974 -24.769 1.00 84.81 102 GLY A O 1
ATOM 798 N N . LEU A 1 103 ? 29.329 0.524 -26.911 1.00 85.31 103 LEU A N 1
ATOM 799 C CA . LEU A 1 103 ? 28.269 1.347 -27.507 1.00 85.31 103 LEU A CA 1
ATOM 800 C C . LEU A 1 103 ? 26.874 0.794 -27.191 1.00 85.31 103 LEU A C 1
ATOM 802 O O . LEU A 1 103 ? 26.002 1.545 -26.763 1.00 85.31 103 LEU A O 1
ATOM 806 N N . VAL A 1 104 ? 26.667 -0.520 -27.331 1.00 85.62 104 VAL A N 1
ATOM 807 C CA . VAL A 1 104 ? 25.378 -1.166 -27.015 1.00 85.62 104 VAL A CA 1
ATOM 808 C C . VAL A 1 104 ? 25.045 -1.021 -25.531 1.00 85.62 104 VAL A C 1
ATOM 810 O O . VAL A 1 104 ? 23.900 -0.738 -25.188 1.00 85.62 104 VAL A O 1
ATOM 813 N N . ARG A 1 105 ? 26.047 -1.132 -24.651 1.00 86.50 105 ARG A N 1
ATOM 814 C CA . ARG A 1 105 ? 25.876 -0.894 -23.211 1.00 86.50 105 ARG A CA 1
ATOM 815 C C . ARG A 1 105 ? 25.488 0.551 -22.909 1.00 86.50 105 ARG A C 1
ATOM 817 O O . ARG A 1 105 ? 24.561 0.770 -22.131 1.00 86.50 105 ARG A O 1
ATOM 824 N N . ALA A 1 106 ? 26.147 1.528 -23.532 1.00 84.31 106 ALA A N 1
ATOM 825 C CA . ALA A 1 106 ? 25.846 2.943 -23.315 1.00 84.31 106 ALA A CA 1
ATOM 826 C C . ALA A 1 106 ? 24.426 3.314 -23.782 1.00 84.31 106 ALA A C 1
ATOM 828 O O . ALA A 1 106 ? 23.649 3.873 -23.006 1.00 84.31 106 ALA A O 1
ATOM 829 N N . PHE A 1 107 ? 24.055 2.939 -25.011 1.00 85.25 107 PHE A N 1
ATOM 830 C CA . PHE A 1 107 ? 22.711 3.187 -25.544 1.00 85.25 107 PHE A CA 1
ATOM 831 C C . PHE A 1 107 ? 21.631 2.407 -24.790 1.00 85.25 107 PHE A C 1
ATOM 833 O O . PHE A 1 107 ? 20.594 2.970 -24.444 1.00 85.25 107 PHE A O 1
ATOM 840 N N . GLY A 1 108 ? 21.880 1.134 -24.480 1.00 85.38 108 GLY A N 1
ATOM 841 C CA . GLY A 1 108 ? 20.934 0.306 -23.741 1.00 85.38 108 GLY A CA 1
ATOM 842 C C . GLY A 1 108 ? 20.682 0.825 -22.324 1.00 85.38 108 GLY A C 1
ATOM 843 O O . GLY A 1 108 ? 19.536 0.888 -21.895 1.00 85.38 108 GLY A O 1
ATOM 844 N N . THR A 1 109 ? 21.718 1.295 -21.623 1.00 83.19 109 THR A N 1
ATOM 845 C CA . THR A 1 109 ? 21.553 1.887 -20.284 1.00 83.19 109 THR A CA 1
ATOM 846 C C . THR A 1 109 ? 20.744 3.185 -20.333 1.00 83.19 109 THR A C 1
ATOM 848 O O . THR A 1 109 ? 19.886 3.404 -19.478 1.00 83.19 109 THR A O 1
ATOM 851 N N . ALA A 1 110 ? 20.965 4.032 -21.345 1.00 84.69 110 ALA A N 1
ATOM 852 C CA . ALA A 1 110 ? 20.196 5.263 -21.528 1.00 84.69 110 ALA A CA 1
ATOM 853 C C . ALA A 1 110 ? 18.700 4.986 -21.777 1.00 84.69 110 ALA A C 1
ATOM 855 O O . ALA A 1 110 ? 17.846 5.648 -21.185 1.00 84.69 110 ALA A O 1
ATOM 856 N N . ILE A 1 111 ? 18.381 3.977 -22.595 1.00 84.69 111 ILE A N 1
ATOM 857 C CA . ILE A 1 111 ? 16.999 3.545 -22.867 1.00 84.69 111 ILE A CA 1
ATOM 858 C C . ILE A 1 111 ? 16.355 2.917 -21.623 1.00 84.69 111 ILE A C 1
ATOM 860 O O . ILE A 1 111 ? 15.206 3.212 -21.306 1.00 84.69 111 ILE A O 1
ATOM 864 N N . SER A 1 112 ? 17.085 2.087 -20.876 1.00 84.31 112 SER A N 1
ATOM 865 C CA . SER A 1 112 ? 16.570 1.508 -19.629 1.00 84.31 112 SER A CA 1
ATOM 866 C C . SER A 1 112 ? 16.303 2.574 -18.564 1.00 84.31 112 SER A C 1
ATOM 868 O O . SER A 1 112 ? 15.326 2.471 -17.825 1.00 84.31 112 SER A O 1
ATOM 870 N N . CYS A 1 113 ? 17.124 3.627 -18.505 1.00 83.75 113 CYS A N 1
ATOM 871 C CA . CYS A 1 113 ? 16.915 4.752 -17.594 1.00 83.75 113 CYS A CA 1
ATOM 872 C C . CYS A 1 113 ? 15.625 5.521 -17.928 1.00 83.75 113 CYS A C 1
ATOM 874 O O . CYS A 1 113 ? 14.806 5.776 -17.041 1.00 83.75 113 CYS A O 1
ATOM 876 N N . SER A 1 114 ? 15.390 5.833 -19.208 1.00 84.75 114 SER A N 1
ATOM 877 C CA . SER A 1 114 ? 14.161 6.515 -19.634 1.00 84.75 114 SER A CA 1
ATOM 878 C C . SER A 1 114 ? 12.914 5.640 -19.463 1.00 84.75 114 SER A C 1
ATOM 880 O O . SER A 1 114 ? 11.884 6.132 -19.002 1.00 84.75 114 SER A O 1
ATOM 882 N N . ALA A 1 115 ? 13.008 4.336 -19.736 1.00 84.31 115 ALA A N 1
ATOM 883 C CA . ALA A 1 115 ? 11.937 3.382 -19.452 1.00 84.31 115 ALA A CA 1
ATOM 884 C C . ALA A 1 115 ? 11.632 3.286 -17.945 1.00 84.31 115 ALA A C 1
ATOM 886 O O . ALA A 1 115 ? 10.464 3.242 -17.557 1.00 84.31 115 ALA A O 1
ATOM 887 N N . GLY A 1 116 ? 12.661 3.326 -17.092 1.00 85.00 116 GLY A N 1
ATOM 888 C CA . GLY A 1 116 ? 12.516 3.357 -15.636 1.00 85.00 116 GLY A CA 1
ATOM 889 C C . GLY A 1 116 ? 11.771 4.598 -15.135 1.00 85.00 116 GLY A C 1
ATOM 890 O O . GLY A 1 116 ? 10.883 4.477 -14.294 1.00 85.00 116 GLY A O 1
ATOM 891 N N . LEU A 1 117 ? 12.059 5.776 -15.700 1.00 86.06 117 LEU A N 1
ATOM 892 C CA . LEU A 1 117 ? 11.327 7.018 -15.412 1.00 86.06 117 LEU A CA 1
ATOM 893 C C . LEU A 1 117 ? 9.841 6.908 -15.775 1.00 86.06 117 LEU A C 1
ATOM 895 O O . LEU A 1 117 ? 8.981 7.254 -14.965 1.00 86.06 117 LEU A O 1
ATOM 899 N N . VAL A 1 118 ? 9.525 6.381 -16.961 1.00 87.94 118 VAL A N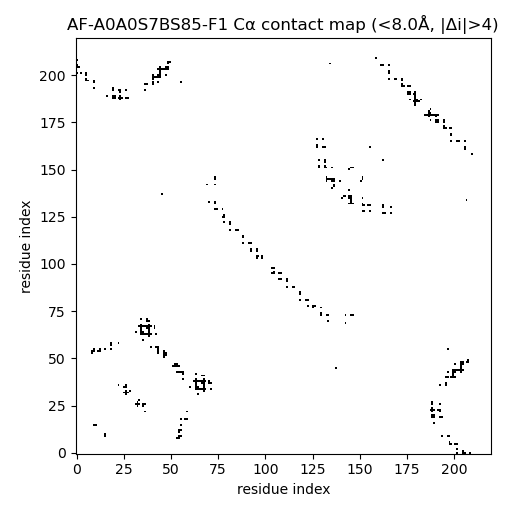 1
ATOM 900 C CA . VAL A 1 118 ? 8.130 6.143 -17.372 1.00 87.94 118 VAL A CA 1
ATOM 901 C C . VAL A 1 118 ? 7.453 5.141 -16.432 1.00 87.94 118 VAL A C 1
ATOM 903 O O . VAL A 1 118 ? 6.327 5.374 -15.990 1.00 87.94 118 VAL A O 1
ATOM 906 N N . GLY A 1 119 ? 8.152 4.066 -16.064 1.00 88.06 119 GLY A N 1
ATOM 907 C CA . GLY A 1 119 ? 7.663 3.082 -15.100 1.00 88.06 119 GLY A CA 1
ATOM 908 C C . GLY A 1 119 ? 7.390 3.676 -13.720 1.00 88.06 119 GLY A C 1
ATOM 909 O O . GLY A 1 119 ? 6.371 3.349 -13.114 1.00 88.06 119 GLY A O 1
ATOM 910 N N . ALA A 1 120 ? 8.233 4.597 -13.250 1.00 87.69 120 ALA A N 1
ATOM 911 C CA . ALA A 1 120 ? 8.023 5.308 -11.993 1.00 87.69 120 ALA A CA 1
ATOM 912 C C . ALA A 1 120 ? 6.765 6.189 -12.040 1.00 87.69 120 ALA A C 1
ATOM 914 O O . ALA A 1 120 ? 5.967 6.159 -11.105 1.00 87.69 120 ALA A O 1
ATOM 915 N N . ILE A 1 121 ? 6.535 6.916 -13.140 1.00 91.31 121 ILE A N 1
ATOM 916 C CA . ILE A 1 121 ? 5.322 7.735 -13.320 1.00 91.31 121 ILE A CA 1
ATOM 917 C C . ILE A 1 121 ? 4.067 6.852 -13.298 1.00 91.31 121 ILE A C 1
ATOM 919 O O . ILE A 1 121 ? 3.097 7.169 -12.606 1.00 91.31 121 ILE A O 1
ATOM 923 N N . ILE A 1 122 ? 4.093 5.724 -14.015 1.00 90.50 122 ILE A N 1
ATOM 924 C CA . ILE A 1 122 ? 2.987 4.757 -14.025 1.00 90.50 122 ILE A CA 1
ATOM 925 C C . ILE A 1 122 ? 2.771 4.170 -12.623 1.00 90.50 122 ILE A C 1
ATOM 927 O O . ILE A 1 122 ? 1.631 4.074 -12.175 1.00 90.50 122 ILE A O 1
ATOM 931 N N . GLY A 1 123 ? 3.846 3.832 -11.907 1.00 90.25 123 GLY A N 1
ATOM 932 C CA . GLY A 1 123 ? 3.778 3.308 -10.542 1.00 90.25 123 GLY A CA 1
ATOM 933 C C . GLY A 1 123 ? 3.156 4.292 -9.560 1.00 90.25 123 GLY A C 1
ATOM 934 O O . GLY A 1 123 ? 2.275 3.913 -8.790 1.00 90.25 123 GLY A O 1
ATOM 935 N N . ILE A 1 124 ? 3.532 5.569 -9.640 1.00 90.88 124 ILE A N 1
ATOM 936 C CA . ILE A 1 124 ? 2.919 6.630 -8.833 1.00 90.88 124 ILE A CA 1
ATOM 937 C C . ILE A 1 124 ? 1.420 6.725 -9.143 1.00 90.88 124 ILE A C 1
ATOM 939 O O . ILE A 1 124 ? 0.600 6.682 -8.224 1.00 90.88 124 ILE A O 1
ATOM 943 N N . ALA A 1 125 ? 1.041 6.771 -10.422 1.00 91.38 125 ALA A N 1
ATOM 944 C CA . ALA A 1 125 ? -0.364 6.845 -10.819 1.00 91.38 125 ALA A CA 1
ATOM 945 C C . ALA A 1 125 ? -1.178 5.636 -10.320 1.00 91.38 125 ALA A C 1
ATOM 947 O O . ALA A 1 125 ? -2.272 5.808 -9.779 1.00 91.38 125 ALA A O 1
ATOM 948 N N . LEU A 1 126 ? -0.639 4.420 -10.442 1.00 91.94 126 LEU A N 1
ATOM 949 C CA . LEU A 1 126 ? -1.295 3.202 -9.962 1.00 91.94 126 LEU A CA 1
ATOM 950 C C . LEU A 1 126 ? -1.381 3.145 -8.436 1.00 91.94 126 LEU A C 1
ATOM 952 O O . LEU A 1 126 ? -2.404 2.708 -7.916 1.00 91.94 126 LEU A O 1
ATOM 956 N N . SER A 1 127 ? -0.369 3.635 -7.717 1.00 91.06 127 SER A N 1
ATOM 957 C CA . SER A 1 127 ? -0.401 3.695 -6.250 1.00 91.06 127 SER A CA 1
ATOM 958 C C . SER A 1 127 ? -1.486 4.648 -5.731 1.00 91.06 127 SER A C 1
ATOM 960 O O . SER A 1 127 ? -2.201 4.310 -4.790 1.00 91.06 127 SER A O 1
ATOM 962 N N . LEU A 1 128 ? -1.703 5.787 -6.399 1.00 91.81 128 LEU A N 1
ATOM 963 C CA . LEU A 1 128 ? -2.817 6.691 -6.096 1.00 91.81 128 LEU A CA 1
ATOM 964 C C . LEU A 1 128 ? -4.171 6.043 -6.397 1.00 91.81 128 LEU A C 1
ATOM 966 O O . LEU A 1 128 ? -5.102 6.125 -5.592 1.00 91.81 128 LEU A O 1
ATOM 970 N N . LEU A 1 129 ? -4.277 5.360 -7.539 1.00 91.62 129 LEU A N 1
ATOM 971 C CA . LEU A 1 129 ? -5.499 4.649 -7.904 1.00 91.62 129 LEU A CA 1
ATOM 972 C C . LEU A 1 129 ? -5.806 3.486 -6.968 1.00 91.62 129 LEU A C 1
ATOM 974 O O . LEU A 1 129 ? -6.978 3.204 -6.733 1.00 91.62 129 LEU A O 1
ATOM 978 N N . LEU A 1 130 ? -4.785 2.853 -6.395 1.00 93.25 130 LEU A N 1
ATOM 979 C CA . LEU A 1 130 ? -4.956 1.790 -5.416 1.00 93.25 130 LEU A CA 1
ATOM 980 C C . LEU A 1 130 ? -5.639 2.302 -4.140 1.00 93.25 130 LEU A C 1
ATOM 982 O O . LEU A 1 130 ? -6.553 1.651 -3.640 1.00 93.25 130 LEU A O 1
ATOM 986 N N . ILE A 1 131 ? -5.274 3.491 -3.653 1.00 92.50 131 ILE A N 1
ATOM 987 C CA . ILE A 1 131 ? -5.946 4.112 -2.498 1.00 92.50 131 ILE A CA 1
ATOM 988 C C . ILE A 1 131 ? -7.430 4.367 -2.814 1.00 92.50 131 ILE A C 1
ATOM 990 O O . ILE A 1 131 ? -8.304 4.097 -1.987 1.00 92.50 131 ILE A O 1
ATOM 994 N N . ALA A 1 132 ? -7.739 4.834 -4.025 1.00 92.19 132 ALA A N 1
ATOM 995 C CA . ALA A 1 132 ? -9.121 5.015 -4.467 1.00 92.19 132 ALA A CA 1
ATOM 996 C C . ALA A 1 132 ? -9.870 3.676 -4.642 1.00 92.19 132 ALA A C 1
ATOM 998 O O . ALA A 1 132 ? -11.050 3.582 -4.303 1.00 92.19 132 ALA A O 1
ATOM 999 N N . ALA A 1 133 ? -9.196 2.617 -5.095 1.00 93.00 133 ALA A N 1
ATOM 1000 C CA . ALA A 1 133 ? -9.764 1.270 -5.165 1.00 93.00 133 ALA A CA 1
ATOM 1001 C C . ALA A 1 133 ? -10.088 0.721 -3.766 1.00 93.00 133 ALA A C 1
ATOM 1003 O O . ALA A 1 133 ? -11.163 0.153 -3.554 1.00 93.00 133 ALA A O 1
ATOM 1004 N N . TYR A 1 134 ? -9.211 0.958 -2.786 1.00 93.44 134 TYR A N 1
ATOM 1005 C CA . TYR A 1 134 ? -9.474 0.639 -1.384 1.00 93.44 134 TYR A CA 1
ATOM 1006 C C . TYR A 1 134 ? -10.657 1.419 -0.818 1.00 93.44 134 TYR A C 1
ATOM 1008 O O . TYR A 1 134 ? -11.471 0.826 -0.116 1.00 93.44 134 TYR A O 1
ATOM 1016 N N . ALA A 1 135 ? -10.803 2.704 -1.152 1.00 92.19 135 ALA A N 1
ATOM 1017 C CA . ALA A 1 135 ? -11.962 3.502 -0.745 1.00 92.19 135 ALA A CA 1
ATOM 1018 C C . ALA A 1 135 ? -13.280 2.906 -1.272 1.00 92.19 135 ALA A C 1
ATOM 1020 O O . ALA A 1 135 ? -14.234 2.724 -0.519 1.00 92.19 135 ALA A O 1
ATOM 1021 N N . ARG A 1 136 ? -13.315 2.486 -2.541 1.00 90.56 136 ARG A N 1
ATOM 1022 C CA . ARG A 1 136 ? -14.500 1.835 -3.131 1.00 90.56 136 ARG A CA 1
ATOM 1023 C C . ARG A 1 136 ? -14.804 0.476 -2.507 1.00 90.56 136 ARG A C 1
ATOM 1025 O O . ARG A 1 136 ? -15.969 0.149 -2.274 1.00 90.56 136 ARG A O 1
ATOM 1032 N N . PHE A 1 137 ? -13.770 -0.310 -2.209 1.00 90.44 137 PHE A N 1
ATOM 1033 C CA . PHE A 1 137 ? -13.934 -1.558 -1.469 1.00 90.44 137 PHE A CA 1
ATOM 1034 C C . PHE A 1 137 ? -14.460 -1.312 -0.047 1.00 90.44 137 PHE A C 1
ATOM 1036 O O . PHE A 1 137 ? -15.313 -2.064 0.418 1.00 90.44 137 PHE A O 1
ATOM 1043 N N . PHE A 1 138 ? -13.995 -0.251 0.617 1.00 88.88 138 PHE A N 1
ATOM 1044 C CA . PHE A 1 138 ? -14.428 0.136 1.960 1.00 88.88 138 PHE A CA 1
ATOM 1045 C C . PHE A 1 138 ? -15.930 0.444 2.014 1.00 88.88 138 PHE A C 1
ATOM 1047 O O . PHE A 1 138 ? -16.622 -0.028 2.912 1.00 88.88 138 PHE A O 1
ATOM 1054 N N . GLU A 1 139 ? -16.445 1.182 1.028 1.00 87.38 139 GLU A N 1
ATOM 1055 C CA . GLU A 1 139 ? -17.867 1.549 0.937 1.00 87.38 139 GLU A CA 1
ATOM 1056 C C . GLU A 1 139 ? -18.774 0.346 0.648 1.00 87.38 139 GLU A C 1
ATOM 1058 O O . GLU A 1 139 ? -19.845 0.196 1.232 1.00 87.38 139 GLU A O 1
ATOM 1063 N N . THR A 1 140 ? -18.358 -0.516 -0.280 1.00 84.81 140 THR A N 1
ATOM 1064 C CA . THR A 1 140 ? -19.246 -1.527 -0.881 1.00 84.81 140 THR A CA 1
ATOM 1065 C C . THR A 1 140 ? -19.031 -2.937 -0.336 1.00 84.81 140 THR A C 1
ATOM 1067 O O . THR A 1 140 ? -19.885 -3.805 -0.522 1.00 84.81 140 THR A O 1
ATOM 1070 N N . ASN A 1 141 ? -17.890 -3.198 0.313 1.00 85.31 141 ASN A N 1
ATOM 1071 C CA . ASN A 1 141 ? -17.401 -4.527 0.703 1.00 85.31 141 ASN A CA 1
ATOM 1072 C C . ASN A 1 141 ? -17.304 -5.546 -0.456 1.00 85.31 141 ASN A C 1
ATOM 1074 O O . ASN A 1 141 ? -17.132 -6.752 -0.225 1.00 85.31 141 ASN A O 1
ATOM 1078 N N . LYS A 1 142 ? -17.376 -5.079 -1.710 1.00 87.25 142 LYS A N 1
ATOM 1079 C CA . LYS A 1 142 ? -17.320 -5.896 -2.925 1.00 87.25 142 LYS A CA 1
ATOM 1080 C C . LYS A 1 142 ? -16.008 -5.656 -3.659 1.00 87.25 142 LYS A C 1
ATOM 1082 O O . LYS A 1 142 ? -15.680 -4.539 -4.038 1.00 87.25 142 LYS A O 1
ATOM 1087 N N . ILE A 1 143 ? -15.267 -6.734 -3.910 1.00 89.56 143 ILE A N 1
ATOM 1088 C CA . ILE A 1 143 ? -13.981 -6.669 -4.624 1.00 89.56 143 ILE A CA 1
ATOM 1089 C C . ILE A 1 143 ? -14.185 -6.219 -6.080 1.00 89.56 143 ILE A C 1
ATOM 1091 O O . ILE A 1 143 ? -13.353 -5.503 -6.624 1.00 89.56 143 ILE A O 1
ATOM 1095 N N . SER A 1 144 ? -15.316 -6.581 -6.698 1.00 89.31 144 SER A N 1
ATOM 1096 C CA . SER A 1 144 ? -15.666 -6.159 -8.063 1.00 89.31 144 SER A CA 1
ATOM 1097 C C . SER A 1 144 ? -15.664 -4.642 -8.234 1.00 89.31 144 SER A C 1
ATOM 1099 O O . SER A 1 144 ? -15.235 -4.136 -9.267 1.00 89.31 144 SER A O 1
ATOM 1101 N N . ASP A 1 145 ? -16.110 -3.915 -7.211 1.00 88.94 145 ASP A N 1
ATOM 1102 C CA . ASP A 1 145 ? -16.287 -2.466 -7.281 1.00 88.94 145 ASP A CA 1
ATOM 1103 C C . ASP A 1 145 ? -14.941 -1.745 -7.172 1.00 88.94 145 ASP A C 1
ATOM 1105 O O . ASP A 1 145 ? -14.776 -0.660 -7.729 1.00 88.94 145 ASP A O 1
ATOM 1109 N N . ALA A 1 146 ? -13.955 -2.392 -6.540 1.00 89.50 146 ALA A N 1
ATOM 1110 C CA . ALA A 1 146 ? -12.568 -1.952 -6.541 1.00 89.50 146 ALA A CA 1
ATOM 1111 C C . ALA A 1 146 ? -11.906 -2.106 -7.916 1.00 89.50 146 ALA A C 1
ATOM 1113 O O . ALA A 1 146 ? -10.986 -1.361 -8.206 1.00 89.50 146 ALA A O 1
ATOM 1114 N N . PHE A 1 147 ? -12.363 -3.028 -8.771 1.00 91.81 147 PHE A N 1
ATOM 1115 C CA . PHE A 1 147 ? -11.824 -3.225 -10.127 1.00 91.81 147 PHE A CA 1
ATOM 1116 C C . PHE A 1 147 ? -12.529 -2.411 -11.205 1.00 91.81 147 PHE A C 1
ATOM 1118 O O . PHE A 1 147 ? -12.110 -2.411 -12.365 1.00 91.81 147 PHE A O 1
ATOM 1125 N N . ASN A 1 148 ? -13.586 -1.687 -10.848 1.00 92.31 148 ASN A N 1
ATOM 1126 C CA . ASN A 1 148 ? -14.214 -0.759 -11.766 1.00 92.31 148 ASN A CA 1
ATOM 1127 C C . ASN A 1 148 ? -13.332 0.491 -11.911 1.00 92.31 148 ASN A C 1
ATOM 1129 O O . ASN A 1 148 ? -13.524 1.493 -11.223 1.00 92.31 148 ASN A O 1
ATOM 1133 N N . VAL A 1 149 ? -12.362 0.425 -12.829 1.00 89.19 149 VAL A N 1
ATOM 1134 C CA . VAL A 1 149 ? -11.368 1.485 -13.062 1.00 89.19 149 VAL A CA 1
ATOM 1135 C C . VAL A 1 149 ? -12.033 2.833 -13.340 1.00 89.19 149 VAL A C 1
ATOM 1137 O O . VAL A 1 149 ? -11.543 3.858 -12.876 1.00 89.19 149 VAL A O 1
ATOM 1140 N N . PHE A 1 150 ? -13.175 2.846 -14.035 1.00 89.00 150 PHE A N 1
ATOM 1141 C CA . PHE A 1 150 ? -13.914 4.078 -14.302 1.00 89.00 150 PHE A CA 1
ATOM 1142 C C . PHE A 1 150 ? -14.475 4.698 -13.016 1.00 89.00 150 PHE A C 1
ATOM 1144 O O . PHE A 1 150 ? -14.295 5.893 -12.777 1.00 89.00 150 PHE A O 1
ATOM 1151 N N . ALA A 1 151 ? -15.105 3.892 -12.158 1.00 87.94 151 ALA A N 1
ATOM 1152 C CA . ALA A 1 151 ? -15.616 4.357 -10.870 1.00 87.94 151 ALA A CA 1
ATOM 1153 C C . ALA A 1 151 ? -14.482 4.813 -9.936 1.00 87.94 151 ALA A C 1
ATOM 1155 O O . ALA A 1 151 ? -14.593 5.866 -9.310 1.00 87.94 151 ALA A O 1
ATOM 1156 N N . VAL A 1 152 ? -13.375 4.066 -9.892 1.00 90.94 152 VAL A N 1
ATOM 1157 C CA . VAL A 1 152 ? -12.179 4.404 -9.103 1.00 90.94 152 VAL A CA 1
ATOM 1158 C C . VAL A 1 152 ? -11.560 5.719 -9.575 1.00 90.94 152 VAL A C 1
ATOM 1160 O O . VAL A 1 152 ? -11.286 6.601 -8.763 1.00 90.94 152 VAL A O 1
ATOM 1163 N N . TRP A 1 153 ? -11.408 5.897 -10.886 1.00 91.06 153 TRP A N 1
ATOM 1164 C CA . TRP A 1 153 ? -10.883 7.125 -11.479 1.00 91.06 153 TRP A CA 1
ATOM 1165 C C . TRP A 1 153 ? -11.791 8.334 -11.222 1.00 91.06 153 TRP A C 1
ATOM 1167 O O . TRP A 1 153 ? -11.306 9.428 -10.927 1.00 91.06 153 TRP A O 1
ATOM 1177 N N . ASN A 1 154 ? -13.111 8.145 -11.291 1.00 90.12 154 ASN A N 1
ATOM 1178 C CA . ASN A 1 154 ? -14.070 9.203 -10.985 1.00 90.12 154 ASN A CA 1
ATOM 1179 C C . ASN A 1 154 ? -14.036 9.590 -9.498 1.00 90.12 154 ASN A C 1
ATOM 1181 O O . ASN A 1 154 ? -14.027 10.777 -9.180 1.00 90.12 154 ASN A O 1
ATOM 1185 N N . SER A 1 155 ? -13.950 8.600 -8.602 1.00 88.19 155 SER A N 1
ATOM 1186 C CA . SER A 1 155 ? -13.770 8.821 -7.160 1.00 88.19 155 SER A CA 1
ATOM 1187 C C . SER A 1 155 ? -12.503 9.628 -6.889 1.00 88.19 155 SER A C 1
ATOM 1189 O O . SER A 1 155 ? -12.552 10.665 -6.226 1.00 88.19 155 SER A O 1
ATOM 1191 N N . PHE A 1 156 ? -11.384 9.209 -7.491 1.00 90.00 156 PHE A N 1
ATOM 1192 C CA . PHE A 1 156 ? -10.110 9.910 -7.389 1.00 90.00 156 PHE A CA 1
ATOM 1193 C C . PHE A 1 156 ? -10.212 11.361 -7.866 1.00 90.00 156 PHE A C 1
ATOM 1195 O O . PHE A 1 156 ? -9.800 12.260 -7.143 1.00 90.00 156 PHE A O 1
ATOM 1202 N N . ARG A 1 157 ? -10.802 11.623 -9.041 1.00 89.69 157 ARG A N 1
ATOM 1203 C CA . ARG A 1 157 ? -10.945 12.995 -9.562 1.00 89.69 157 ARG A CA 1
ATOM 1204 C C . ARG A 1 157 ? -11.793 13.897 -8.671 1.00 89.69 157 ARG A C 1
ATOM 1206 O O . ARG A 1 157 ? -11.443 15.063 -8.517 1.00 89.69 157 ARG A O 1
ATOM 1213 N N . LYS A 1 158 ? -12.889 13.384 -8.104 1.00 89.81 158 LYS A N 1
ATOM 1214 C CA . LYS A 1 158 ? -13.779 14.167 -7.231 1.00 89.81 158 LYS A CA 1
ATOM 1215 C C . LYS A 1 158 ? -13.075 14.641 -5.957 1.00 89.81 158 LYS A C 1
ATOM 1217 O O . LYS A 1 158 ? -13.292 15.771 -5.532 1.00 89.81 158 LYS A O 1
ATOM 1222 N N . HIS A 1 159 ? -12.205 13.808 -5.384 1.00 89.31 159 HIS A N 1
ATOM 1223 C CA . HIS A 1 159 ? -11.516 14.085 -4.117 1.00 89.31 159 HIS A CA 1
ATOM 1224 C C . HIS A 1 159 ? -9.990 14.019 -4.250 1.00 89.31 159 HIS A C 1
ATOM 1226 O O . HIS A 1 159 ? -9.296 13.554 -3.346 1.00 89.31 159 HIS A O 1
ATOM 1232 N N . ALA A 1 160 ? -9.449 14.495 -5.377 1.00 88.75 160 ALA A N 1
ATOM 1233 C CA . ALA A 1 160 ? -8.037 14.319 -5.725 1.00 88.75 160 ALA A CA 1
ATOM 1234 C C . ALA A 1 160 ? -7.089 14.862 -4.648 1.00 88.75 160 ALA A C 1
ATOM 1236 O O . ALA A 1 160 ? -6.085 14.230 -4.336 1.00 88.75 160 ALA A O 1
ATOM 1237 N N . GLN A 1 161 ? -7.434 15.998 -4.033 1.00 89.56 161 GLN A N 1
ATOM 1238 C CA . GLN A 1 161 ? -6.643 16.589 -2.956 1.00 89.56 161 GLN A CA 1
ATOM 1239 C C . GLN A 1 161 ? -6.525 15.656 -1.743 1.00 89.56 161 GLN A C 1
ATOM 1241 O O . GLN A 1 161 ? -5.442 15.530 -1.181 1.00 89.56 161 GLN A O 1
ATOM 1246 N N . ASP A 1 162 ? -7.608 14.989 -1.346 1.00 91.12 162 ASP A N 1
ATOM 1247 C CA . ASP A 1 162 ? -7.614 14.120 -0.168 1.00 91.12 162 ASP A CA 1
ATOM 1248 C C . ASP A 1 162 ? -6.824 12.828 -0.409 1.00 91.12 162 ASP A C 1
ATOM 1250 O O . ASP A 1 162 ? -6.015 12.435 0.432 1.00 91.12 162 ASP A O 1
ATOM 1254 N N . TYR A 1 163 ? -6.962 12.232 -1.598 1.00 92.12 163 TYR A N 1
ATOM 1255 C CA . TYR A 1 163 ? -6.144 11.086 -2.004 1.00 92.12 163 TYR A CA 1
ATOM 1256 C C . TYR A 1 163 ? -4.655 11.440 -2.113 1.00 92.12 163 TYR A C 1
ATOM 1258 O O . TYR A 1 163 ? -3.810 10.661 -1.675 1.00 92.12 163 TYR A O 1
ATOM 1266 N N . LEU A 1 164 ? -4.323 12.617 -2.657 1.00 91.62 164 LEU A N 1
ATOM 1267 C CA . LEU A 1 164 ? -2.940 13.098 -2.739 1.00 91.62 164 LEU A CA 1
ATOM 1268 C C . LEU A 1 164 ? -2.335 13.326 -1.354 1.00 91.62 164 LEU A C 1
ATOM 1270 O O . LEU A 1 164 ? -1.195 12.934 -1.118 1.00 91.62 164 LEU A O 1
ATOM 1274 N N . ILE A 1 165 ? -3.092 13.926 -0.431 1.00 91.56 165 ILE A N 1
ATOM 1275 C CA . ILE A 1 165 ? -2.650 14.102 0.956 1.00 91.56 165 ILE A CA 1
ATOM 1276 C C . ILE A 1 165 ? -2.363 12.738 1.578 1.00 91.56 165 ILE A C 1
ATOM 1278 O O . ILE A 1 165 ? -1.285 12.548 2.140 1.00 91.56 165 ILE A O 1
ATOM 1282 N N . LEU A 1 166 ? -3.281 11.777 1.452 1.00 93.06 166 LEU A N 1
ATOM 1283 C CA . LEU A 1 166 ? -3.080 10.456 2.036 1.00 93.06 166 LEU A CA 1
ATOM 1284 C C . LEU A 1 166 ? -1.872 9.727 1.430 1.00 93.06 166 LEU A C 1
ATOM 1286 O O . LEU A 1 166 ? -1.122 9.088 2.159 1.00 93.06 166 LEU A O 1
ATOM 1290 N N . TRP A 1 167 ? -1.635 9.879 0.128 1.00 93.44 167 TRP A N 1
ATOM 1291 C CA . TRP A 1 167 ? -0.451 9.337 -0.539 1.00 93.44 167 TRP A CA 1
ATOM 1292 C C . TRP A 1 167 ? 0.859 9.986 -0.068 1.00 93.44 167 TRP A C 1
ATOM 1294 O O . TRP A 1 167 ? 1.857 9.301 0.132 1.00 93.44 167 TRP A O 1
ATOM 1304 N N . ILE A 1 168 ? 0.869 11.295 0.194 1.00 92.25 168 ILE A N 1
ATOM 1305 C CA . ILE A 1 168 ? 2.029 11.956 0.818 1.00 92.25 168 ILE A CA 1
ATOM 1306 C C . ILE A 1 168 ? 2.268 11.391 2.225 1.00 92.25 168 ILE A C 1
ATOM 1308 O O . ILE A 1 168 ? 3.411 11.133 2.605 1.00 92.25 168 ILE A O 1
ATOM 1312 N N . PHE A 1 169 ? 1.202 11.159 2.995 1.00 91.38 169 PHE A N 1
ATOM 1313 C CA . PHE A 1 169 ? 1.316 10.515 4.302 1.00 91.38 169 PHE A CA 1
ATOM 1314 C C . PHE A 1 169 ? 1.788 9.065 4.207 1.00 91.38 169 PHE A C 1
ATOM 1316 O O . PHE A 1 169 ? 2.536 8.647 5.083 1.00 91.38 169 PHE A O 1
ATOM 1323 N N . ASP A 1 170 ? 1.433 8.325 3.157 1.00 90.12 170 ASP A N 1
ATOM 1324 C CA . ASP A 1 170 ? 1.972 6.988 2.886 1.00 90.12 170 ASP A CA 1
ATOM 1325 C C . ASP A 1 170 ? 3.506 7.015 2.800 1.00 90.12 170 ASP A C 1
ATOM 1327 O O . ASP A 1 170 ? 4.190 6.265 3.501 1.00 90.12 170 ASP A O 1
ATOM 1331 N N . ILE A 1 171 ? 4.059 7.986 2.064 1.00 90.44 171 ILE A N 1
ATOM 1332 C CA . ILE A 1 171 ? 5.509 8.212 1.999 1.00 90.44 171 ILE A CA 1
ATOM 1333 C C . ILE A 1 171 ? 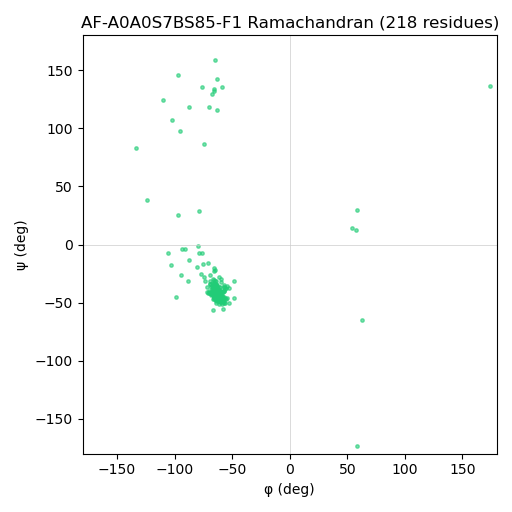6.067 8.552 3.387 1.00 90.44 171 ILE A C 1
ATOM 1335 O O . ILE A 1 171 ? 7.039 7.933 3.820 1.00 90.44 171 ILE A O 1
ATOM 1339 N N . LEU A 1 172 ? 5.459 9.486 4.125 1.00 89.50 172 LEU A N 1
ATOM 1340 C CA . LEU A 1 172 ? 5.935 9.862 5.467 1.00 89.50 172 LEU A CA 1
ATOM 1341 C C . LEU A 1 172 ? 5.917 8.682 6.450 1.00 89.50 172 LEU A C 1
ATOM 1343 O O . LEU A 1 172 ? 6.854 8.489 7.223 1.00 89.50 172 LEU A O 1
ATOM 1347 N N . VAL A 1 173 ? 4.868 7.869 6.403 1.00 87.00 173 VAL A N 1
ATOM 1348 C CA . VAL A 1 173 ? 4.688 6.685 7.244 1.00 87.00 173 VAL A CA 1
ATOM 1349 C C . VAL A 1 173 ? 5.688 5.585 6.870 1.00 87.00 173 VAL A C 1
ATOM 1351 O O . VAL A 1 173 ? 6.198 4.890 7.757 1.00 87.00 173 VAL A O 1
ATOM 1354 N N . SER A 1 174 ? 6.036 5.465 5.586 1.00 86.12 174 SER A N 1
ATOM 1355 C CA . SER A 1 174 ? 7.094 4.562 5.120 1.00 86.12 174 SER A CA 1
ATOM 1356 C C . SER A 1 174 ? 8.478 4.958 5.659 1.00 86.12 174 SER A C 1
ATOM 1358 O O . SER A 1 174 ? 9.266 4.087 6.032 1.00 86.12 174 SER A O 1
ATOM 1360 N N . LEU A 1 175 ? 8.751 6.261 5.819 1.00 87.44 175 LEU A N 1
ATOM 1361 C CA . LEU A 1 175 ? 9.984 6.751 6.450 1.00 87.44 175 LEU A CA 1
ATOM 1362 C C . LEU A 1 175 ? 10.058 6.361 7.931 1.00 87.44 175 LEU A C 1
ATOM 1364 O O . LEU A 1 175 ? 11.125 5.984 8.409 1.00 87.44 175 LEU A O 1
ATOM 1368 N N . ILE A 1 176 ? 8.934 6.376 8.652 1.00 84.94 176 ILE A N 1
ATOM 1369 C CA . ILE A 1 176 ? 8.873 5.911 10.050 1.00 84.94 176 ILE A CA 1
ATOM 1370 C C . ILE A 1 176 ? 9.207 4.416 10.139 1.00 84.94 176 ILE A C 1
ATOM 1372 O O . ILE A 1 176 ? 9.966 4.004 11.017 1.00 84.94 176 ILE A O 1
ATOM 1376 N N . ALA A 1 177 ? 8.701 3.610 9.202 1.00 80.12 177 ALA A N 1
ATOM 1377 C CA . ALA A 1 177 ? 9.033 2.189 9.134 1.00 80.12 177 ALA A CA 1
ATOM 1378 C C . ALA A 1 177 ? 10.531 1.959 8.840 1.00 80.12 177 ALA A C 1
ATOM 1380 O O . ALA A 1 177 ? 11.135 1.054 9.418 1.00 80.12 177 ALA A O 1
ATOM 1381 N N . LEU A 1 178 ? 11.160 2.809 8.015 1.00 82.56 178 LEU A N 1
ATOM 1382 C CA . LEU A 1 178 ? 12.607 2.777 7.748 1.00 82.56 178 LEU A CA 1
ATOM 1383 C C . LEU A 1 178 ? 13.445 3.059 9.006 1.00 82.56 178 LEU A C 1
ATOM 1385 O O . LEU A 1 178 ? 14.462 2.398 9.217 1.00 82.56 178 LEU A O 1
ATOM 1389 N N . PHE A 1 179 ? 13.010 3.969 9.886 1.00 80.69 179 PHE A N 1
ATOM 1390 C CA . PHE A 1 179 ? 13.671 4.181 11.184 1.00 80.69 179 PHE A CA 1
ATOM 1391 C C . PHE A 1 179 ? 13.640 2.929 12.071 1.00 80.69 179 PHE A C 1
ATOM 1393 O O . PHE A 1 179 ? 14.564 2.715 12.854 1.00 80.69 179 PHE A O 1
ATOM 1400 N N . GLY A 1 180 ? 12.636 2.063 11.914 1.00 76.81 180 GLY A N 1
ATOM 1401 C CA . GLY A 1 180 ? 12.584 0.761 12.577 1.00 76.81 180 GLY A CA 1
ATOM 1402 C C . GLY A 1 180 ? 13.794 -0.118 12.282 1.00 76.81 180 GLY A C 1
ATOM 1403 O O . GLY A 1 180 ? 14.292 -0.792 13.180 1.00 76.81 180 GLY A O 1
ATOM 1404 N N . PHE A 1 181 ? 14.309 -0.057 11.052 1.00 75.44 181 PHE A N 1
ATOM 1405 C CA . PHE A 1 181 ? 15.491 -0.811 10.639 1.00 75.44 181 PHE A CA 1
ATOM 1406 C C . PHE A 1 181 ? 16.768 -0.332 11.348 1.00 75.44 181 PHE A C 1
ATOM 1408 O O . PHE A 1 181 ? 17.633 -1.143 11.672 1.00 75.44 181 PHE A O 1
ATOM 1415 N N . LEU A 1 182 ? 16.861 0.968 11.660 1.00 79.19 182 LEU A N 1
ATOM 1416 C CA . LEU A 1 182 ? 17.986 1.551 12.404 1.00 79.19 182 LEU A CA 1
ATOM 1417 C C . LEU A 1 182 ? 18.078 1.027 13.847 1.00 79.19 182 LEU A C 1
ATOM 1419 O O . LEU A 1 182 ? 19.177 0.900 14.380 1.00 79.19 182 LEU A O 1
ATOM 1423 N N . PHE A 1 183 ? 16.942 0.701 14.469 1.00 76.50 183 PHE A N 1
ATOM 1424 C CA . PHE A 1 183 ? 16.858 0.205 15.850 1.00 76.50 183 PHE A CA 1
ATOM 1425 C C . PHE A 1 183 ? 16.768 -1.333 15.943 1.00 76.50 183 PHE A C 1
ATOM 1427 O O . PHE A 1 183 ? 16.270 -1.873 16.937 1.00 76.50 183 PHE A O 1
ATOM 1434 N N . CYS A 1 184 ? 17.283 -2.053 14.936 1.00 79.81 184 CYS A N 1
ATOM 1435 C CA . CYS A 1 184 ? 17.270 -3.520 14.848 1.00 79.81 184 CYS A CA 1
ATOM 1436 C C . CYS A 1 184 ? 15.851 -4.134 14.882 1.00 79.81 184 CYS A C 1
ATOM 1438 O O . CYS A 1 184 ? 14.836 -3.443 14.843 1.00 79.81 184 CYS A O 1
ATOM 1440 N N . LEU A 1 185 ? 15.770 -5.470 14.950 1.00 72.81 185 LEU A N 1
ATOM 1441 C CA . LEU A 1 185 ? 14.519 -6.248 14.960 1.00 72.81 185 LEU A CA 1
ATOM 1442 C C . LEU A 1 185 ? 13.469 -5.733 15.963 1.00 72.81 185 LEU A C 1
ATOM 1444 O O . LEU A 1 185 ? 12.275 -5.809 15.691 1.00 72.81 185 LEU A O 1
ATOM 1448 N N . ILE A 1 186 ? 13.902 -5.167 17.093 1.00 79.38 186 ILE A N 1
ATOM 1449 C CA . ILE A 1 186 ? 13.014 -4.599 18.116 1.00 79.38 186 ILE A CA 1
ATOM 1450 C C . ILE A 1 186 ? 12.333 -3.324 17.604 1.00 79.38 186 ILE A C 1
ATOM 1452 O O . ILE A 1 186 ? 11.135 -3.146 17.812 1.00 79.38 186 ILE A O 1
ATOM 1456 N N . GLY A 1 187 ? 13.062 -2.464 16.888 1.00 81.00 187 GLY A N 1
ATOM 1457 C CA . GLY A 1 187 ? 12.501 -1.269 16.260 1.00 81.00 187 GLY A CA 1
ATOM 1458 C C . GLY A 1 187 ? 11.408 -1.607 15.249 1.00 81.00 187 GLY A C 1
ATOM 1459 O O . GLY A 1 187 ? 10.347 -0.982 15.257 1.00 81.00 187 GLY A O 1
ATOM 1460 N N . ILE A 1 188 ? 11.620 -2.637 14.426 1.00 83.50 188 ILE A N 1
ATOM 1461 C CA . ILE A 1 188 ? 10.653 -3.083 13.407 1.00 83.50 188 ILE A CA 1
ATOM 1462 C C . ILE A 1 188 ? 9.338 -3.555 14.048 1.00 83.50 188 ILE A C 1
ATOM 1464 O O . ILE A 1 188 ? 8.265 -3.203 13.558 1.00 83.50 188 ILE A O 1
ATOM 1468 N N . LEU A 1 189 ? 9.405 -4.279 15.172 1.00 87.00 189 LEU A N 1
ATOM 1469 C CA . LEU A 1 189 ? 8.216 -4.795 15.866 1.00 87.00 189 LEU A CA 1
ATOM 1470 C C . LEU A 1 189 ? 7.248 -3.695 16.316 1.00 87.00 189 LEU A C 1
ATOM 1472 O O . LEU A 1 189 ? 6.049 -3.943 16.366 1.00 87.00 189 LEU A O 1
ATOM 1476 N N . PHE A 1 190 ? 7.737 -2.491 16.620 1.00 87.19 190 PHE A N 1
ATOM 1477 C CA . PHE A 1 190 ? 6.884 -1.376 17.040 1.00 87.19 190 PHE A CA 1
ATOM 1478 C C . PHE A 1 190 ? 6.580 -0.402 15.906 1.00 87.19 190 PHE A C 1
ATOM 1480 O O . PHE A 1 190 ? 5.431 0.001 15.735 1.00 87.19 190 PHE A O 1
ATOM 1487 N N . THR A 1 191 ? 7.590 -0.026 15.120 1.00 88.81 191 THR A N 1
ATOM 1488 C CA . THR A 1 191 ? 7.443 0.985 14.060 1.00 88.81 191 THR A CA 1
ATOM 1489 C C . THR A 1 191 ? 6.536 0.514 12.934 1.00 88.81 191 THR A C 1
ATOM 1491 O O . THR A 1 191 ? 5.738 1.303 12.441 1.00 88.81 191 THR A O 1
ATOM 1494 N N . PHE A 1 192 ? 6.591 -0.767 12.563 1.00 87.31 192 PHE A N 1
ATOM 1495 C CA . PHE A 1 192 ? 5.798 -1.298 11.459 1.00 87.31 192 PHE A CA 1
ATOM 1496 C C . PHE A 1 192 ? 4.286 -1.295 11.759 1.00 87.31 192 PHE A C 1
ATOM 1498 O O . PHE A 1 192 ? 3.547 -0.631 11.031 1.00 87.31 192 PHE A O 1
ATOM 1505 N N . PRO A 1 193 ? 3.783 -1.924 12.844 1.00 90.50 193 PRO A N 1
ATOM 1506 C CA . PRO A 1 193 ? 2.364 -1.829 13.185 1.00 90.50 193 PRO A CA 1
ATOM 1507 C C . PRO A 1 193 ? 1.943 -0.397 13.544 1.00 90.50 193 PRO A C 1
ATOM 1509 O O . PRO A 1 193 ? 0.823 -0.008 13.228 1.00 90.50 193 PRO A O 1
ATOM 1512 N N . TYR A 1 194 ? 2.823 0.423 14.130 1.00 91.81 194 TYR A N 1
ATOM 1513 C CA . TYR A 1 194 ? 2.521 1.837 14.376 1.00 91.81 194 TYR A CA 1
ATOM 1514 C C . TYR A 1 194 ? 2.264 2.602 13.072 1.00 91.81 194 TYR A C 1
ATOM 1516 O O . TYR A 1 194 ? 1.247 3.281 12.949 1.00 91.81 194 TYR A O 1
ATOM 1524 N N . SER A 1 195 ? 3.136 2.441 12.075 1.00 91.38 195 SER A N 1
ATOM 1525 C CA . SER A 1 195 ? 2.970 3.026 10.745 1.00 91.38 195 SER A CA 1
ATOM 1526 C C . SER A 1 195 ? 1.624 2.637 10.120 1.00 91.38 195 SER A C 1
ATOM 1528 O O . SER A 1 195 ? 0.877 3.501 9.656 1.00 91.38 195 SER A O 1
ATOM 1530 N N . TYR A 1 196 ? 1.261 1.354 10.189 1.00 91.44 196 TYR A N 1
ATOM 1531 C CA . TYR A 1 196 ? -0.031 0.869 9.697 1.00 91.44 196 TYR A CA 1
ATOM 1532 C C . TYR A 1 196 ? -1.220 1.465 10.471 1.00 91.44 196 TYR A C 1
ATOM 1534 O O . TYR A 1 196 ? -2.242 1.803 9.874 1.00 91.44 196 TYR A O 1
ATOM 1542 N N . ALA A 1 197 ? -1.090 1.650 11.786 1.00 92.56 197 ALA A N 1
ATOM 1543 C CA . ALA A 1 197 ? -2.136 2.260 12.599 1.00 92.56 197 ALA A CA 1
ATOM 1544 C C . ALA A 1 197 ? -2.392 3.722 12.204 1.00 92.56 197 ALA A C 1
ATOM 1546 O O . ALA A 1 197 ? -3.540 4.106 11.974 1.00 92.56 197 ALA A O 1
ATOM 1547 N N . VAL A 1 198 ? -1.324 4.515 12.062 1.00 92.81 198 VAL A N 1
ATOM 1548 C CA . VAL A 1 198 ? -1.398 5.920 11.624 1.00 92.81 198 VAL A CA 1
ATOM 1549 C C . VAL A 1 198 ? -2.069 6.020 10.255 1.00 92.81 198 VAL A C 1
ATOM 1551 O O . VAL A 1 198 ? -2.994 6.813 10.069 1.00 92.81 198 VAL A O 1
ATOM 1554 N N . TRP A 1 199 ? -1.631 5.197 9.301 1.00 93.38 199 TRP A N 1
ATOM 1555 C CA . TRP A 1 199 ? -2.185 5.212 7.951 1.00 93.38 199 TRP A CA 1
ATOM 1556 C C . TRP A 1 199 ? -3.657 4.801 7.928 1.00 93.38 199 TRP A C 1
ATOM 1558 O O . TRP A 1 199 ? -4.470 5.492 7.318 1.00 93.38 199 TRP A O 1
ATOM 1568 N N . GLY A 1 200 ? -4.025 3.726 8.635 1.00 91.75 200 GLY A N 1
ATOM 1569 C CA . GL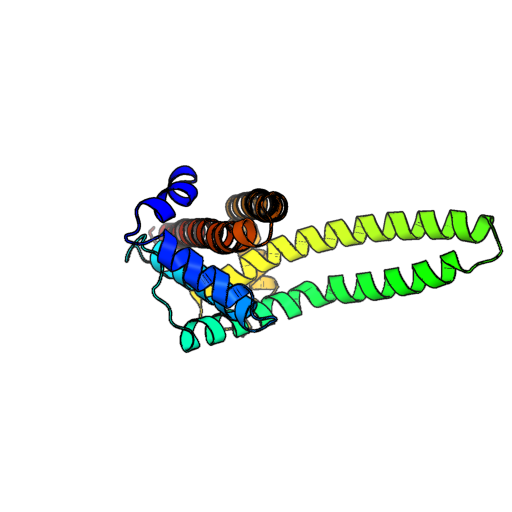Y A 1 200 ? -5.414 3.275 8.750 1.00 91.75 200 GLY A CA 1
ATOM 1570 C C . GLY A 1 200 ? -6.317 4.355 9.338 1.00 91.75 200 GLY A C 1
ATOM 1571 O O . GLY A 1 200 ? -7.404 4.611 8.825 1.00 91.75 200 GLY A O 1
ATOM 1572 N N . HIS A 1 201 ? -5.831 5.067 10.351 1.00 93.00 201 HIS A N 1
ATOM 1573 C CA . HIS A 1 201 ? -6.560 6.171 10.956 1.00 93.00 201 HIS A CA 1
ATOM 1574 C C . HIS A 1 201 ? -6.757 7.349 9.987 1.00 93.00 201 HIS A C 1
ATOM 1576 O O . HIS A 1 201 ? -7.865 7.875 9.857 1.00 93.00 201 HIS A O 1
ATOM 1582 N N . LEU A 1 202 ? -5.712 7.750 9.253 1.00 92.94 202 LEU A N 1
ATOM 1583 C CA . LEU A 1 202 ? -5.821 8.786 8.219 1.00 92.94 202 LEU A CA 1
ATOM 1584 C C . LEU A 1 202 ? -6.765 8.362 7.088 1.00 92.94 202 LEU A C 1
ATOM 1586 O O . LEU A 1 202 ? -7.615 9.151 6.676 1.00 92.94 202 LEU A O 1
ATOM 1590 N N . PHE A 1 203 ? -6.675 7.116 6.625 1.00 93.56 203 PHE A N 1
ATOM 1591 C CA . PHE A 1 203 ? -7.582 6.578 5.614 1.00 93.56 203 PHE A CA 1
ATOM 1592 C C . PHE A 1 203 ? -9.037 6.590 6.111 1.00 93.56 203 PHE A C 1
ATOM 1594 O O . PHE A 1 203 ? -9.925 7.044 5.393 1.00 93.56 203 PHE A O 1
ATOM 1601 N N . GLY A 1 204 ? -9.286 6.221 7.370 1.00 91.19 204 GLY A N 1
ATOM 1602 C CA . GLY A 1 204 ? -10.609 6.329 7.991 1.00 91.19 204 GLY A CA 1
ATOM 1603 C C . GLY A 1 204 ? -11.142 7.766 8.038 1.00 91.19 204 GLY A C 1
ATOM 1604 O O . GLY A 1 204 ? -12.284 8.007 7.650 1.00 91.19 204 GLY A O 1
ATOM 1605 N N . GLN A 1 205 ? -10.319 8.744 8.436 1.00 91.44 205 GLN A N 1
ATOM 1606 C CA . GLN A 1 205 ? -10.703 10.166 8.414 1.00 91.44 205 GLN A CA 1
ATOM 1607 C C . GLN A 1 205 ? -10.990 10.683 6.996 1.00 91.44 205 GLN A C 1
ATOM 1609 O O . GLN A 1 205 ? -11.884 11.511 6.806 1.00 91.44 205 GLN A O 1
ATOM 1614 N N . MET A 1 206 ? -10.232 10.220 5.999 1.00 92.88 206 MET A N 1
ATOM 1615 C CA . MET A 1 206 ? -10.484 10.535 4.594 1.00 92.88 206 MET A CA 1
ATOM 1616 C C . MET A 1 206 ? -11.854 9.996 4.166 1.00 92.88 206 MET A C 1
ATOM 1618 O O . MET A 1 206 ? -12.641 10.744 3.590 1.00 92.88 206 MET A O 1
ATOM 1622 N N . MET A 1 207 ? -12.173 8.743 4.508 1.00 90.62 207 MET A N 1
ATOM 1623 C CA . MET A 1 207 ? -13.473 8.140 4.194 1.00 90.62 207 MET A CA 1
ATOM 1624 C C . MET A 1 207 ? -14.641 8.880 4.855 1.00 90.62 207 MET A C 1
ATOM 1626 O O . MET A 1 207 ? -15.673 9.058 4.214 1.00 90.62 207 MET A O 1
ATOM 1630 N N . GLN A 1 208 ? -14.480 9.389 6.082 1.00 88.94 208 GLN A N 1
ATOM 1631 C CA . GLN A 1 208 ? -15.488 10.277 6.683 1.00 88.94 208 GLN A CA 1
ATOM 1632 C C . GLN A 1 208 ? -15.685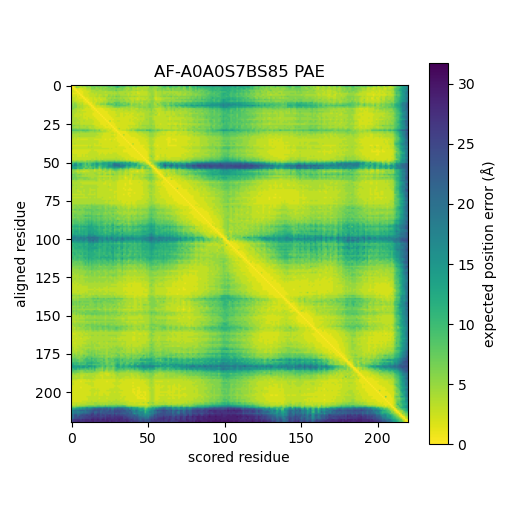 11.536 5.849 1.00 88.94 208 GLN A C 1
ATOM 1634 O O . GLN A 1 208 ? -16.810 11.901 5.535 1.00 88.94 208 GLN A O 1
ATOM 1639 N N . LYS A 1 209 ? -14.591 12.212 5.488 1.00 86.75 209 LYS A N 1
ATOM 1640 C CA . LYS A 1 209 ? -14.652 13.477 4.755 1.00 86.75 209 LYS A CA 1
ATOM 1641 C C . LYS A 1 209 ? -15.309 13.299 3.383 1.00 86.75 209 LYS A C 1
ATOM 1643 O O . LYS A 1 209 ? -16.137 14.120 3.002 1.00 86.75 209 LYS A O 1
ATOM 1648 N N . ILE A 1 210 ? -14.955 12.231 2.669 1.00 85.69 210 ILE A N 1
ATOM 1649 C CA . ILE A 1 210 ? -15.511 11.907 1.349 1.00 85.69 210 ILE A CA 1
ATOM 1650 C C . ILE A 1 210 ? -16.984 11.481 1.470 1.00 85.69 210 ILE A C 1
ATOM 1652 O O . ILE A 1 210 ? -17.816 11.966 0.709 1.00 85.69 210 ILE A O 1
ATOM 1656 N N . GLY A 1 211 ? -17.340 10.669 2.472 1.00 72.38 211 GLY A N 1
ATOM 1657 C CA . GLY A 1 211 ? -18.731 10.283 2.736 1.00 72.38 211 GLY A CA 1
ATOM 1658 C C . GLY A 1 211 ? -19.630 11.450 3.172 1.00 72.38 211 GLY A C 1
ATOM 1659 O O . GLY A 1 211 ? -20.783 11.526 2.753 1.00 72.38 211 GLY A O 1
ATOM 1660 N N . ILE A 1 212 ? -19.103 12.403 3.953 1.00 56.47 212 ILE A N 1
ATOM 1661 C CA . ILE A 1 212 ? -19.789 13.664 4.292 1.00 56.47 212 ILE A CA 1
ATOM 1662 C C . ILE A 1 212 ? -19.982 14.525 3.032 1.00 5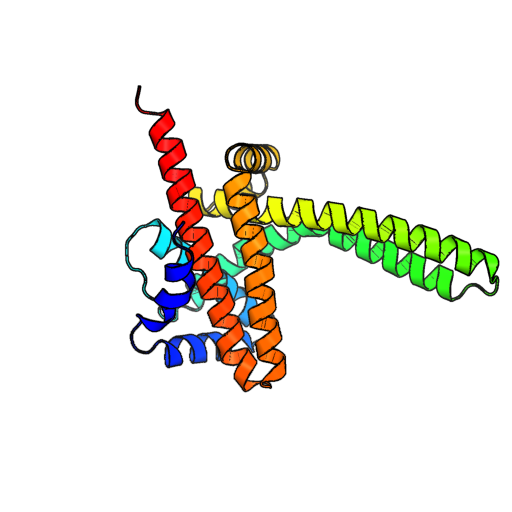6.47 212 ILE A C 1
ATOM 1664 O O . ILE A 1 212 ? -21.033 15.144 2.872 1.00 56.47 212 ILE A O 1
ATOM 1668 N N . ALA A 1 213 ? -19.002 14.545 2.121 1.00 49.47 213 ALA A N 1
ATOM 1669 C CA . ALA A 1 213 ? -19.089 15.300 0.872 1.00 49.47 213 ALA A CA 1
ATOM 1670 C C . ALA A 1 213 ? -20.125 14.722 -0.112 1.00 49.47 213 ALA A C 1
ATOM 1672 O O . ALA A 1 213 ? -20.784 15.492 -0.809 1.00 49.47 213 ALA A O 1
ATOM 1673 N N . ASP A 1 214 ? -20.322 13.399 -0.147 1.00 49.25 214 ASP A N 1
ATOM 1674 C CA . ASP A 1 214 ? -21.375 12.783 -0.971 1.00 49.25 214 ASP A CA 1
ATOM 1675 C C . ASP A 1 214 ? -22.773 13.071 -0.380 1.00 49.25 214 ASP A C 1
ATOM 1677 O O . ASP A 1 214 ? -23.702 13.400 -1.119 1.00 49.25 214 ASP A O 1
ATOM 1681 N N . GLN A 1 215 ? -22.922 13.090 0.953 1.00 44.72 215 GLN A N 1
ATOM 1682 C CA . GLN A 1 215 ? -24.183 13.472 1.613 1.00 44.72 215 GLN A CA 1
ATOM 1683 C C . GLN A 1 215 ? -24.530 14.964 1.466 1.00 44.72 215 GLN A C 1
ATOM 1685 O O . GLN A 1 215 ? -25.710 15.303 1.365 1.00 44.72 215 GLN A O 1
ATOM 1690 N N . SER A 1 216 ? -23.543 15.865 1.379 1.00 37.19 216 SER A N 1
ATOM 1691 C CA . SER A 1 216 ? -23.805 17.297 1.162 1.00 37.19 216 SER A CA 1
ATOM 1692 C C . SER A 1 216 ? -24.195 17.652 -0.279 1.00 37.19 216 SER A C 1
ATOM 1694 O O . SER A 1 216 ? -24.566 18.791 -0.535 1.00 37.19 216 SER A O 1
ATOM 1696 N N . THR A 1 217 ? -24.124 16.705 -1.222 1.00 42.56 217 THR A N 1
ATOM 1697 C CA . THR A 1 217 ? -24.656 16.877 -2.591 1.00 42.56 217 THR A CA 1
ATOM 1698 C C . THR A 1 217 ? -26.088 16.359 -2.763 1.00 42.56 217 THR A C 1
ATOM 1700 O O . THR A 1 217 ? -26.671 16.528 -3.832 1.00 42.56 217 THR A O 1
ATOM 1703 N N . ILE A 1 218 ? -26.665 15.748 -1.719 1.00 42.09 218 ILE A N 1
ATOM 1704 C CA . ILE A 1 218 ? -28.007 15.137 -1.742 1.00 42.09 218 ILE A CA 1
ATOM 1705 C C . ILE A 1 218 ? -29.044 15.986 -0.982 1.00 42.09 218 ILE A C 1
ATOM 1707 O O . ILE A 1 218 ? -30.237 15.715 -1.083 1.00 42.09 218 ILE A O 1
ATOM 1711 N N . ASN A 1 219 ? -28.635 17.048 -0.280 1.00 30.06 219 ASN A N 1
ATOM 1712 C CA . ASN A 1 219 ? -29.575 17.980 0.347 1.00 30.06 219 ASN A CA 1
ATOM 1713 C C . ASN A 1 219 ? -29.686 19.274 -0.486 1.00 30.06 219 ASN A C 1
ATOM 1715 O O . ASN A 1 219 ? -28.714 20.033 -0.500 1.00 30.06 219 ASN A O 1
ATOM 1719 N N . PRO A 1 220 ? -30.804 19.497 -1.211 1.00 42.19 220 PRO A N 1
ATOM 1720 C CA . PRO A 1 220 ? -31.075 20.757 -1.903 1.00 42.19 220 PRO A CA 1
ATOM 1721 C C . PRO A 1 220 ? -31.337 21.922 -0.939 1.00 42.19 220 PRO A C 1
ATOM 1723 O O . PRO A 1 220 ? -31.842 21.677 0.182 1.00 42.19 220 PRO A O 1
#

Nearest PDB structures (foldseek):
  6z0c-assembly4_D  TM=2.801E-01  e=1.897E+00  Escherichia coli
  6n63-assembly1_A-2  TM=3.884E-01  e=5.034E+00  Bacillus thermotolerans

Secondary structure (DSSP, 8-state):
--HHHHHHHHHHSTTHHHHHHHHHHHHTSTTHHHHHHHHHHHHHHHHHHTTS-SSPPPP-HHHHHHHHHHHHHHHHHHHHHHHHHHHHHHHHHHHHHT-S-HHHHHHHHHHHHHHHHHHHHHHHHHHHHHHHHHHHHHHH--HHHHS-HHHHHHHHHHTHHHHHHHHHHHHHHHHHHHHHHHTHHHHHHHHHHHHHHHHHHHHHHHHHHHHHHHHTTS--